Protein AF-A0AAE3XLV9-F1 (afdb_monomer_lite)

Organism: NCBI:txid866807

Radius of gyration: 19.85 Å; chains: 1; bounding box: 40×48×62 Å

Foldseek 3Di:
DDDPDFADDPRHTQPDFWQKFKWWFFPVVVVVVDPDPDGDIDIDIDTHGHHVVLVVLVVVLLVQLVVLQVCCCVPPQPASVVSNVCSNVVSLVVSVVVCVVVVHDDSLNLLPWPLLVQLVCLLVVQQVVQWDDDPRDIDHDPVSNVVSVVRSLVSSLVVSVVCCVVVVTPSAPPPDPDDPVSVVCVVVVIGGDDDVVCCNPPVNVVSSVVSSD

Structure (mmCIF, N/CA/C/O backbone):
data_AF-A0AAE3XLV9-F1
#
_entry.id   AF-A0AAE3XLV9-F1
#
loop_
_atom_site.group_PDB
_atom_site.id
_atom_site.type_symbol
_atom_site.label_atom_id
_atom_site.label_alt_id
_atom_site.label_comp_id
_atom_site.label_asym_id
_atom_site.label_entity_id
_atom_site.label_seq_id
_atom_site.pdbx_PDB_ins_code
_atom_site.Cartn_x
_atom_site.Cartn_y
_atom_site.Cartn_z
_atom_site.occupancy
_atom_site.B_iso_or_equiv
_atom_site.auth_seq_id
_atom_site.auth_comp_id
_atom_site.auth_asym_id
_atom_site.auth_atom_id
_atom_site.pdbx_PDB_model_num
ATOM 1 N N . MET A 1 1 ? 1.981 -3.516 35.914 1.00 33.66 1 MET A N 1
ATOM 2 C CA . MET A 1 1 ? 1.136 -4.399 35.076 1.00 33.66 1 MET A CA 1
ATOM 3 C C . MET A 1 1 ? 0.082 -3.555 34.367 1.00 33.66 1 MET A C 1
ATOM 5 O O . MET A 1 1 ? -0.715 -2.913 35.035 1.00 33.66 1 MET A O 1
ATOM 9 N N . SER A 1 2 ? 0.115 -3.480 33.034 1.00 32.97 2 SER A N 1
ATOM 10 C CA . SER A 1 2 ? -0.891 -2.754 32.243 1.00 32.97 2 SER A CA 1
ATOM 11 C C . SER A 1 2 ? -2.244 -3.475 32.350 1.00 32.97 2 SER A C 1
ATOM 13 O O . SER A 1 2 ? -2.320 -4.668 32.058 1.00 32.97 2 SER A O 1
ATOM 15 N N . LYS A 1 3 ? -3.301 -2.781 32.803 1.00 38.12 3 LYS A N 1
ATOM 16 C CA . LYS A 1 3 ? -4.678 -3.302 32.779 1.00 38.12 3 LYS A CA 1
ATOM 17 C C . LYS A 1 3 ? -5.028 -3.638 31.325 1.00 38.12 3 LYS A C 1
ATOM 19 O O . LYS A 1 3 ? -5.139 -2.727 30.507 1.00 38.12 3 LYS A O 1
ATOM 24 N N . LYS A 1 4 ? -5.193 -4.928 30.999 1.00 48.00 4 LYS A N 1
ATOM 25 C CA . LYS A 1 4 ? -5.698 -5.362 29.687 1.00 48.00 4 LYS A CA 1
ATOM 26 C C . LYS A 1 4 ? -7.073 -4.726 29.481 1.00 48.00 4 LYS A C 1
ATOM 28 O O . LYS A 1 4 ? -8.023 -5.049 30.189 1.00 48.00 4 LYS A O 1
ATOM 33 N N . GLN A 1 5 ? -7.152 -3.776 28.557 1.00 51.81 5 GLN A N 1
ATOM 34 C CA . GLN A 1 5 ? -8.391 -3.104 28.199 1.00 51.81 5 GLN A CA 1
ATOM 35 C C . GLN A 1 5 ? -9.273 -4.113 27.454 1.00 51.81 5 GLN A C 1
ATOM 37 O O . GLN A 1 5 ? -8.971 -4.485 26.322 1.00 51.81 5 GLN A O 1
ATOM 42 N N . LYS A 1 6 ? -10.316 -4.615 28.123 1.00 54.31 6 LYS A N 1
ATOM 43 C CA . LYS A 1 6 ? -11.267 -5.564 27.535 1.00 54.31 6 LYS A CA 1
ATOM 44 C C . LYS A 1 6 ? -12.087 -4.849 26.461 1.00 54.31 6 LYS A C 1
ATOM 46 O O . LYS A 1 6 ? -12.745 -3.853 26.756 1.00 54.31 6 LYS A O 1
ATOM 51 N N . CYS A 1 7 ? -12.004 -5.320 25.221 1.00 60.00 7 CYS A N 1
ATOM 52 C CA . CYS A 1 7 ? -12.782 -4.791 24.103 1.00 60.00 7 CYS A CA 1
ATOM 53 C C . CYS A 1 7 ? -13.991 -5.702 23.877 1.00 60.00 7 CYS A C 1
ATOM 55 O O . CYS A 1 7 ? -13.838 -6.918 23.881 1.00 60.00 7 CYS A O 1
ATOM 57 N N . TYR A 1 8 ? -15.175 -5.129 23.675 1.00 59.41 8 TYR A N 1
ATOM 58 C CA . TYR A 1 8 ? -16.416 -5.885 23.494 1.00 59.41 8 TYR A CA 1
ATOM 59 C C . TYR A 1 8 ? -17.012 -5.598 22.117 1.00 59.41 8 TYR A C 1
ATOM 61 O O . TYR A 1 8 ? -16.935 -4.469 21.631 1.00 59.41 8 TYR A O 1
ATOM 69 N N . PHE A 1 9 ? -17.616 -6.610 21.498 1.00 60.56 9 PHE A N 1
ATOM 70 C CA . PHE A 1 9 ? -18.414 -6.477 20.281 1.00 60.56 9 PHE A CA 1
ATOM 71 C C . PHE A 1 9 ? -19.785 -7.114 20.523 1.00 60.56 9 PHE A C 1
ATOM 73 O O . PHE A 1 9 ? -19.860 -8.291 20.868 1.00 60.56 9 PHE A O 1
ATOM 80 N N . SER A 1 10 ? -20.860 -6.331 20.393 1.00 62.22 10 SER A N 1
ATOM 81 C CA . SER A 1 10 ? -22.248 -6.785 20.605 1.00 62.22 10 SER A CA 1
ATOM 82 C C . SER A 1 10 ? -22.469 -7.566 21.914 1.00 62.22 10 SER A C 1
ATOM 84 O O . SER A 1 10 ? -23.151 -8.583 21.927 1.00 62.22 10 SER A O 1
ATOM 86 N N . GLY A 1 11 ? -21.854 -7.117 23.016 1.00 63.22 11 GLY A N 1
ATOM 87 C CA . GLY A 1 11 ? -21.989 -7.748 24.338 1.00 63.22 11 GLY A CA 1
ATOM 88 C C . GLY A 1 11 ? -21.060 -8.941 24.607 1.00 63.22 11 GLY A C 1
ATOM 89 O O . GLY A 1 11 ? -20.974 -9.379 25.750 1.00 63.22 11 GLY A O 1
ATOM 90 N N . HIS A 1 12 ? -20.307 -9.423 23.613 1.00 63.94 12 HIS A N 1
ATOM 91 C CA . HIS A 1 12 ? -19.303 -10.478 23.794 1.00 63.94 12 HIS A CA 1
ATOM 92 C C . HIS A 1 12 ? -17.888 -9.902 23.933 1.00 63.94 12 HIS A C 1
ATOM 94 O O . HIS A 1 12 ? -17.520 -8.951 23.238 1.00 63.94 12 HIS A O 1
ATOM 100 N N . GLU A 1 13 ? -17.088 -10.474 24.841 1.00 68.75 13 GLU A N 1
ATOM 101 C CA . GLU A 1 13 ? -15.677 -10.106 25.015 1.00 68.75 13 GLU A CA 1
ATOM 102 C C . GLU A 1 13 ? -14.882 -10.562 23.785 1.00 68.75 13 GLU A C 1
ATOM 104 O O . GLU A 1 13 ? -14.917 -11.731 23.400 1.00 68.75 13 GLU A O 1
ATOM 109 N N . ALA A 1 14 ? -14.178 -9.629 23.148 1.00 72.25 14 ALA A N 1
ATOM 110 C CA . ALA A 1 14 ? -13.262 -9.948 22.068 1.00 72.25 14 ALA A CA 1
ATOM 111 C C . ALA A 1 14 ? -12.036 -10.668 22.643 1.00 72.25 14 ALA A C 1
ATOM 113 O O . ALA A 1 14 ? -11.410 -10.193 23.591 1.00 72.25 14 ALA A O 1
ATOM 114 N N . ASP A 1 15 ? -11.687 -11.808 22.056 1.00 78.81 15 ASP A N 1
ATOM 115 C CA . ASP A 1 15 ? -10.651 -12.710 22.559 1.00 78.81 15 ASP A CA 1
ATOM 116 C C . ASP A 1 15 ? -9.280 -12.528 21.879 1.00 78.81 15 ASP A C 1
ATOM 118 O O . ASP A 1 15 ? -8.293 -13.132 22.311 1.00 78.81 15 ASP A O 1
ATOM 122 N N . GLY A 1 16 ? -9.208 -11.711 20.822 1.00 74.19 16 GLY A N 1
ATOM 123 C CA . GLY A 1 16 ? -7.991 -11.390 20.074 1.00 74.19 16 GLY A CA 1
ATOM 124 C C . GLY A 1 16 ? -7.407 -10.011 20.400 1.00 74.19 16 GLY A C 1
ATOM 125 O O . GLY A 1 16 ? -7.977 -9.212 21.148 1.00 74.19 16 GLY A O 1
ATOM 126 N N . HIS A 1 17 ? -6.250 -9.700 19.809 1.00 80.81 17 HIS A N 1
ATOM 127 C CA . HIS A 1 17 ? -5.606 -8.400 19.997 1.00 80.81 17 HIS A CA 1
ATOM 128 C C . HIS A 1 17 ? -6.356 -7.282 19.248 1.00 80.81 17 HIS A C 1
ATOM 130 O O . HIS A 1 17 ? -6.578 -7.396 18.033 1.00 80.81 17 HIS A O 1
ATOM 136 N N . PRO A 1 18 ? -6.702 -6.169 19.927 1.00 74.81 18 PRO A N 1
ATOM 137 C CA . PRO A 1 18 ? -7.471 -5.096 19.316 1.00 74.81 18 PRO A CA 1
ATOM 138 C C . PRO A 1 18 ? -6.669 -4.359 18.240 1.00 74.81 18 PRO A C 1
ATOM 140 O O . PRO A 1 18 ? -5.459 -4.142 18.361 1.00 74.81 18 PRO A O 1
ATOM 143 N N . ILE A 1 19 ? -7.364 -3.913 17.193 1.00 76.81 19 ILE A N 1
ATOM 144 C CA . ILE A 1 19 ? -6.772 -3.087 16.136 1.00 76.81 19 ILE A CA 1
ATOM 145 C C . ILE A 1 19 ? -6.758 -1.639 16.614 1.00 76.81 19 ILE A C 1
ATOM 147 O O . ILE A 1 19 ? -7.798 -1.089 16.965 1.00 76.81 19 ILE A O 1
ATOM 151 N N . LYS A 1 20 ? -5.588 -0.999 16.601 1.00 77.06 20 LYS A N 1
ATOM 152 C CA . LYS A 1 20 ? -5.456 0.429 16.907 1.00 77.06 20 LYS A CA 1
ATOM 153 C C . LYS A 1 20 ? -5.633 1.242 15.628 1.00 77.06 20 LYS A C 1
ATOM 155 O O . LYS A 1 20 ? -4.773 1.196 14.753 1.00 77.06 20 LYS A O 1
ATOM 160 N N . LEU A 1 21 ? -6.715 2.003 15.546 1.00 74.56 21 LEU A N 1
ATOM 161 C CA . LEU A 1 21 ? -6.919 3.018 14.520 1.00 74.56 21 LEU A CA 1
ATOM 162 C C . LEU A 1 21 ? -6.472 4.374 15.056 1.00 74.56 21 LEU A C 1
ATOM 164 O O . LEU A 1 21 ? -6.863 4.767 16.154 1.00 74.56 21 LEU A O 1
ATOM 168 N N . SER A 1 22 ? -5.647 5.077 14.284 1.00 77.00 22 SER A N 1
ATOM 169 C CA . SER A 1 22 ? -5.350 6.487 14.539 1.00 77.00 22 SER A CA 1
ATOM 170 C C . SER A 1 22 ? -6.329 7.335 13.740 1.00 77.00 22 SER A C 1
ATOM 172 O O . SER A 1 22 ? -6.541 7.068 12.559 1.00 77.00 22 SER A O 1
ATOM 174 N N . LEU A 1 23 ? -6.920 8.327 14.392 1.00 76.38 23 LEU A N 1
ATOM 175 C CA . LEU A 1 23 ? -7.729 9.342 13.745 1.00 76.38 23 LEU A CA 1
ATOM 176 C C . LEU A 1 23 ? -7.036 10.688 13.889 1.00 76.38 23 LEU A C 1
ATOM 178 O O . LEU A 1 23 ? -6.440 10.969 14.935 1.00 76.38 23 LEU A O 1
ATOM 182 N N . PHE A 1 24 ? -7.132 11.500 12.849 1.00 75.75 24 PHE A N 1
ATOM 183 C CA . PHE A 1 24 ? -6.489 12.801 12.768 1.00 75.75 24 PHE A CA 1
ATOM 184 C C . PHE A 1 24 ? -7.537 13.870 12.495 1.00 75.75 24 PHE A C 1
ATOM 186 O O . PHE A 1 24 ? -8.475 13.644 11.735 1.00 75.75 24 PHE A O 1
ATOM 193 N N . ARG A 1 25 ? -7.395 15.019 13.146 1.00 74.88 25 ARG A N 1
ATOM 194 C CA . ARG A 1 25 ? -8.202 16.204 12.872 1.00 74.88 25 ARG A CA 1
ATOM 195 C C . ARG A 1 25 ? -7.284 17.368 12.551 1.00 74.88 25 ARG A C 1
ATOM 197 O O . ARG A 1 25 ? -6.375 17.675 13.330 1.00 74.88 25 ARG A O 1
ATOM 204 N N . ASP A 1 26 ? -7.563 18.015 11.428 1.00 66.81 26 ASP A N 1
ATOM 205 C CA . ASP A 1 26 ? -6.890 19.239 11.016 1.00 66.81 26 ASP A CA 1
ATOM 206 C C . ASP A 1 26 ? -7.302 20.382 11.941 1.00 66.81 26 ASP A C 1
ATOM 208 O O . ASP A 1 26 ? -8.476 20.748 12.026 1.00 66.81 26 ASP A O 1
ATOM 212 N N . ASN A 1 27 ? -6.327 20.966 12.640 1.00 63.34 27 ASN A N 1
ATOM 213 C CA . ASN A 1 27 ? -6.537 22.184 13.414 1.00 63.34 27 ASN A CA 1
ATOM 214 C C . ASN A 1 27 ? -6.287 23.396 12.508 1.00 63.34 27 ASN A C 1
ATOM 216 O O . ASN A 1 27 ? -5.226 24.025 12.543 1.00 63.34 27 ASN A O 1
ATOM 220 N N . ALA A 1 28 ? -7.274 23.710 11.664 1.00 51.69 28 ALA A N 1
ATOM 221 C CA . ALA A 1 28 ? -7.199 24.819 10.709 1.00 51.69 28 ALA A CA 1
ATOM 222 C C . ALA A 1 28 ? -6.876 26.170 11.386 1.00 51.69 28 ALA A C 1
ATOM 224 O O . ALA A 1 28 ? -6.155 26.988 10.817 1.00 51.69 28 ALA A O 1
ATOM 225 N N . GLU A 1 29 ? -7.322 26.375 12.632 1.00 48.25 29 GLU A N 1
ATOM 226 C CA . GLU A 1 29 ? -7.044 27.589 13.418 1.00 48.25 29 GLU A CA 1
ATOM 227 C C . GLU A 1 29 ? -5.555 27.778 13.759 1.00 48.25 29 GLU A C 1
ATOM 229 O O . GLU A 1 29 ? -5.084 28.911 13.845 1.00 48.25 29 GLU A O 1
ATOM 234 N N . LYS A 1 30 ? -4.775 26.697 13.902 1.00 47.28 30 LYS A N 1
ATOM 235 C CA . LYS A 1 30 ? -3.326 26.787 14.167 1.00 47.28 30 LYS A CA 1
ATOM 236 C C . LYS A 1 30 ? -2.485 26.864 12.898 1.00 47.28 30 LYS A C 1
ATOM 238 O O . LYS A 1 30 ? -1.397 27.438 12.934 1.00 47.28 30 LYS A O 1
ATOM 243 N N . PHE A 1 31 ? -2.987 26.324 11.788 1.00 43.16 31 PHE A N 1
ATOM 244 C CA . PHE A 1 31 ? -2.303 26.336 10.494 1.00 43.16 31 PHE A CA 1
ATOM 245 C C . PHE A 1 31 ? -2.057 27.765 9.986 1.00 43.16 31 PHE A C 1
ATOM 247 O O . PHE A 1 31 ? -0.977 28.068 9.492 1.00 43.16 31 PHE A O 1
ATOM 254 N N . MET A 1 32 ? -3.016 28.674 10.191 1.00 43.59 32 MET A N 1
ATOM 255 C CA . MET A 1 32 ? -2.879 30.074 9.762 1.00 43.59 32 MET A CA 1
ATOM 256 C C . MET A 1 32 ? -1.912 30.897 10.630 1.00 43.59 32 MET A C 1
ATOM 258 O O . MET A 1 32 ? -1.449 31.950 10.200 1.00 43.59 32 MET A O 1
ATOM 262 N N . HIS A 1 33 ? -1.569 30.423 11.833 1.00 44.69 33 HIS A N 1
ATOM 263 C CA . HIS A 1 33 ? -0.759 31.180 12.794 1.00 44.69 33 HIS A CA 1
ATOM 264 C C . HIS A 1 33 ? 0.747 30.886 12.737 1.00 44.69 33 HIS A C 1
ATOM 266 O O . HIS A 1 33 ? 1.535 31.629 13.325 1.00 44.69 33 HIS A O 1
ATOM 272 N N . LYS A 1 34 ? 1.176 29.833 12.033 1.00 42.72 34 LYS A N 1
ATOM 273 C CA . LYS A 1 34 ? 2.594 29.500 11.852 1.00 42.72 34 LYS A CA 1
ATOM 274 C C . LYS A 1 34 ? 2.882 29.260 10.378 1.00 42.72 34 LYS A C 1
ATOM 276 O O . LYS A 1 34 ? 2.469 28.255 9.817 1.00 42.72 34 LYS A O 1
ATOM 281 N N . TRP A 1 35 ? 3.685 30.145 9.792 1.00 40.00 35 TRP A N 1
ATOM 282 C CA . TRP A 1 35 ? 4.339 30.000 8.484 1.00 40.00 35 TRP A CA 1
ATOM 283 C C . TRP A 1 35 ? 5.400 28.881 8.481 1.00 40.00 35 TRP A C 1
ATOM 285 O O . TRP A 1 35 ? 6.532 29.063 8.043 1.00 40.00 35 TRP A O 1
ATOM 295 N N . GLY A 1 36 ? 5.073 27.724 9.046 1.00 40.22 36 GLY A N 1
ATOM 296 C CA . GLY A 1 36 ? 5.965 26.588 9.182 1.00 40.22 36 GLY A CA 1
ATOM 297 C C . GLY A 1 36 ? 5.247 25.326 8.747 1.00 40.22 36 GLY A C 1
ATOM 298 O O . GLY A 1 36 ? 4.111 25.089 9.140 1.00 40.22 36 GLY A O 1
ATOM 299 N N . PHE A 1 37 ? 5.949 24.495 7.983 1.00 46.09 37 PHE A N 1
ATOM 300 C CA . PHE A 1 37 ? 5.563 23.176 7.466 1.00 46.09 37 PHE A CA 1
ATOM 301 C C . PHE A 1 37 ? 5.204 22.122 8.550 1.00 46.09 37 PHE A C 1
ATOM 303 O O . PHE A 1 37 ? 5.318 20.921 8.321 1.00 46.09 37 PHE A O 1
ATOM 310 N N . HIS A 1 38 ? 4.826 22.550 9.757 1.00 45.66 38 HIS A N 1
ATOM 311 C CA . HIS A 1 38 ? 4.349 21.736 10.870 1.00 45.66 38 HIS A CA 1
ATOM 312 C C . HIS A 1 38 ? 2.897 22.097 11.161 1.00 45.66 38 HIS A C 1
ATOM 314 O O . HIS A 1 38 ? 2.565 22.890 12.037 1.00 45.66 38 HIS A O 1
ATOM 320 N N . SER A 1 39 ? 2.021 21.491 10.386 1.00 53.62 39 SER A N 1
ATOM 321 C CA . SER A 1 39 ? 0.608 21.362 10.698 1.00 53.62 39 SER A CA 1
ATOM 322 C C . SER A 1 39 ? 0.438 20.570 12.006 1.00 53.62 39 SER A C 1
ATOM 324 O O . SER A 1 39 ? 0.743 19.375 12.056 1.00 53.62 39 SER A O 1
ATOM 326 N N . ASP A 1 40 ? -0.014 21.247 13.064 1.00 61.19 40 ASP A N 1
ATOM 327 C CA . ASP A 1 40 ? -0.398 20.630 14.337 1.00 61.19 40 ASP A CA 1
ATOM 328 C C . ASP A 1 40 ? -1.708 19.851 14.138 1.00 61.19 40 ASP A C 1
ATOM 330 O O . ASP A 1 40 ? -2.783 20.443 14.042 1.00 61.19 40 ASP A O 1
ATOM 334 N N . TYR A 1 41 ? -1.627 18.521 14.085 1.00 66.31 41 TYR A N 1
ATOM 335 C CA . TYR A 1 41 ? -2.802 17.650 14.008 1.00 66.31 41 TYR A CA 1
ATOM 336 C C . TYR A 1 41 ? -3.175 17.118 15.382 1.00 66.31 41 TYR A C 1
ATOM 338 O O . TYR A 1 41 ? -2.322 16.652 16.144 1.00 66.31 41 TYR A O 1
ATOM 346 N N . GLU A 1 42 ? -4.469 17.101 15.683 1.00 72.25 42 GLU A N 1
ATOM 347 C CA . GLU A 1 42 ? -4.949 16.353 16.835 1.00 72.25 42 GLU A CA 1
ATOM 348 C C . GLU A 1 42 ? -5.032 14.873 16.489 1.00 72.25 42 GLU A C 1
ATOM 350 O O . GLU A 1 42 ? -5.670 14.484 15.511 1.00 72.25 42 GLU A O 1
ATOM 355 N N . LYS A 1 43 ? -4.401 14.041 17.316 1.00 75.62 43 LYS A N 1
ATOM 356 C CA . LYS A 1 43 ? -4.390 12.591 17.151 1.00 75.62 43 LYS A CA 1
ATOM 357 C C . LYS A 1 43 ? -5.254 11.932 18.216 1.00 75.62 43 LYS A C 1
ATOM 359 O O . LYS A 1 43 ? -4.962 12.022 19.406 1.00 75.62 43 LYS A O 1
ATOM 364 N N . ALA A 1 44 ? -6.251 11.176 17.780 1.00 75.62 44 ALA A N 1
ATOM 365 C CA . ALA A 1 44 ? -7.004 10.258 18.622 1.00 75.62 44 ALA A CA 1
ATOM 366 C C . ALA A 1 44 ? -6.657 8.807 18.266 1.00 75.62 44 ALA A C 1
ATOM 368 O O . ALA A 1 44 ? -6.299 8.495 17.132 1.00 75.62 44 ALA A O 1
ATOM 369 N N . ILE A 1 45 ? -6.754 7.898 19.238 1.00 73.31 45 ILE A N 1
ATOM 370 C CA . ILE A 1 45 ? -6.595 6.458 19.000 1.00 73.31 45 ILE A CA 1
ATOM 371 C C . ILE A 1 45 ? -7.858 5.745 19.469 1.00 73.31 45 ILE A C 1
ATOM 373 O O . ILE A 1 45 ? -8.279 5.887 20.622 1.00 73.31 45 ILE A O 1
ATOM 377 N N . VAL A 1 46 ? -8.435 4.949 18.576 1.00 73.31 46 VAL A N 1
ATOM 378 C CA . VAL A 1 46 ? -9.549 4.045 18.862 1.00 73.31 46 VAL A CA 1
ATOM 379 C C . VAL A 1 46 ? -9.049 2.612 18.756 1.00 73.31 46 VAL A C 1
ATOM 381 O O . VAL A 1 46 ? -8.278 2.270 17.863 1.00 73.31 46 VAL A O 1
ATOM 384 N N . GLN A 1 47 ? -9.479 1.770 19.689 1.00 74.62 47 GLN A N 1
ATOM 385 C CA . GLN A 1 47 ? -9.241 0.334 19.641 1.00 74.62 47 GLN A CA 1
ATOM 386 C C . GLN A 1 47 ? -10.509 -0.351 19.145 1.00 74.62 47 GLN A C 1
ATOM 388 O O . GLN A 1 47 ? -11.573 -0.178 19.737 1.00 74.62 47 GLN A O 1
ATOM 393 N N . LEU A 1 48 ? -10.395 -1.104 18.057 1.00 74.94 48 LEU A N 1
ATOM 394 C CA . LEU A 1 48 ? -11.474 -1.939 17.553 1.00 74.94 48 LEU A CA 1
ATOM 395 C C . LEU A 1 48 ? -11.323 -3.368 18.087 1.00 74.94 48 LEU A C 1
ATOM 397 O O . LEU A 1 48 ? -10.217 -3.921 18.013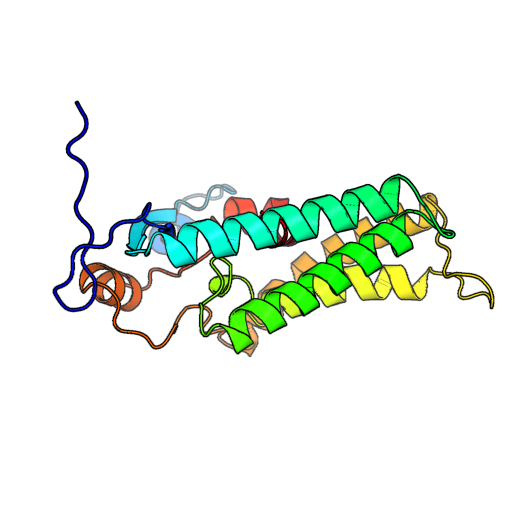 1.00 74.94 48 LEU A O 1
ATOM 401 N N . PRO A 1 49 ? -12.411 -3.975 18.599 1.00 75.31 49 PRO A N 1
ATOM 402 C CA . PRO A 1 49 ? -12.409 -5.375 19.008 1.00 75.31 49 PRO A CA 1
ATOM 403 C C . PRO A 1 49 ? -12.105 -6.283 17.811 1.00 75.31 49 PRO A C 1
ATOM 405 O O . PRO A 1 49 ? -12.502 -5.997 16.680 1.00 75.31 49 PRO A O 1
ATOM 408 N N . ARG A 1 50 ? -11.409 -7.393 18.061 1.00 77.12 50 ARG A N 1
ATOM 409 C CA . ARG A 1 50 ? -11.062 -8.387 17.041 1.00 77.12 50 ARG A CA 1
ATOM 410 C C . ARG A 1 50 ? -11.062 -9.785 17.646 1.00 77.12 50 ARG A C 1
ATOM 412 O O . ARG A 1 50 ? -10.609 -9.958 18.772 1.00 77.12 50 ARG A O 1
ATOM 419 N N . SER A 1 51 ? -11.538 -10.767 16.886 1.00 82.25 51 SER A N 1
ATOM 420 C CA . SER A 1 51 ? -11.484 -12.175 17.286 1.00 82.25 51 SER A CA 1
ATOM 421 C C . SER A 1 51 ? -10.118 -12.803 16.995 1.00 82.25 51 SER A C 1
ATOM 423 O O . SER A 1 51 ? -9.411 -12.366 16.080 1.00 82.25 51 SER A O 1
ATOM 425 N N . LYS A 1 52 ? -9.758 -13.878 17.705 1.00 84.75 52 LYS A N 1
ATOM 426 C CA . LYS A 1 52 ? -8.551 -14.673 17.397 1.00 84.75 52 LYS A CA 1
ATOM 427 C C . LYS A 1 52 ? -8.554 -15.248 15.982 1.00 84.75 52 LYS A C 1
ATOM 429 O O . LYS A 1 52 ? -7.521 -15.250 15.325 1.00 84.75 52 LYS A O 1
ATOM 434 N N . ASN A 1 53 ? -9.706 -15.674 15.467 1.00 84.69 53 ASN A N 1
ATOM 435 C CA . ASN A 1 53 ? -9.800 -16.205 14.100 1.00 84.69 53 ASN A CA 1
ATOM 436 C C . ASN A 1 53 ? -9.454 -15.138 13.058 1.00 84.69 53 ASN A C 1
ATOM 438 O O . ASN A 1 53 ? -8.653 -15.382 12.156 1.00 84.69 53 ASN A O 1
ATOM 442 N N . ALA A 1 54 ? -9.982 -13.921 13.229 1.00 83.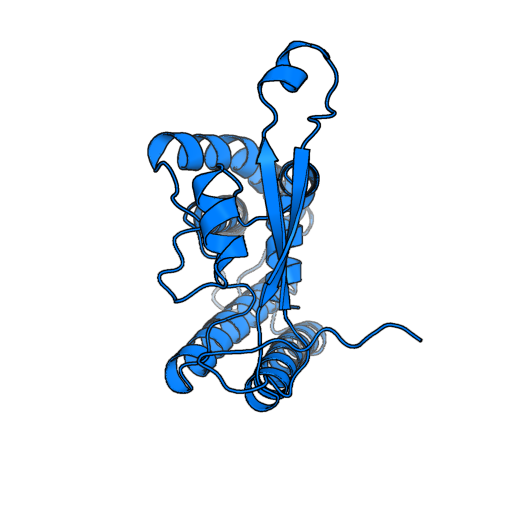88 54 ALA A N 1
ATOM 443 C CA . ALA A 1 54 ? -9.549 -12.793 12.418 1.00 83.88 54 ALA A CA 1
ATOM 444 C C . ALA A 1 54 ? -8.058 -12.513 12.659 1.00 83.88 54 ALA A C 1
ATOM 446 O O . ALA A 1 54 ? -7.345 -12.139 11.728 1.00 83.88 54 ALA A O 1
ATOM 447 N N . GLU A 1 55 ? -7.557 -12.691 13.889 1.00 86.81 55 GLU A N 1
ATOM 448 C CA . GLU A 1 55 ? -6.132 -12.589 14.211 1.00 86.81 55 GLU A CA 1
ATOM 449 C C . GLU A 1 55 ? -5.238 -13.397 13.280 1.00 86.81 55 GLU A C 1
ATOM 451 O O . GLU A 1 55 ? -4.442 -12.804 12.538 1.00 86.81 55 GLU A O 1
ATOM 456 N N . TYR A 1 56 ? -5.458 -14.706 13.284 1.00 89.44 56 TYR A N 1
ATOM 457 C CA . TYR A 1 56 ? -4.746 -15.671 12.463 1.00 89.44 56 TYR A CA 1
ATOM 458 C C . TYR A 1 56 ? -4.941 -15.414 10.974 1.00 89.44 56 TYR A C 1
ATOM 460 O O . TYR A 1 56 ? -3.950 -15.368 10.252 1.00 89.44 56 TYR A O 1
ATOM 468 N N . LEU A 1 57 ? -6.170 -15.140 10.522 1.00 90.12 57 LEU A N 1
ATOM 469 C CA . LEU A 1 57 ? -6.446 -14.914 9.103 1.00 90.12 57 LEU A CA 1
ATOM 470 C C . LEU A 1 57 ? -5.600 -13.779 8.516 1.00 90.12 57 LEU A C 1
ATOM 472 O O . LEU A 1 57 ? -4.961 -13.955 7.479 1.0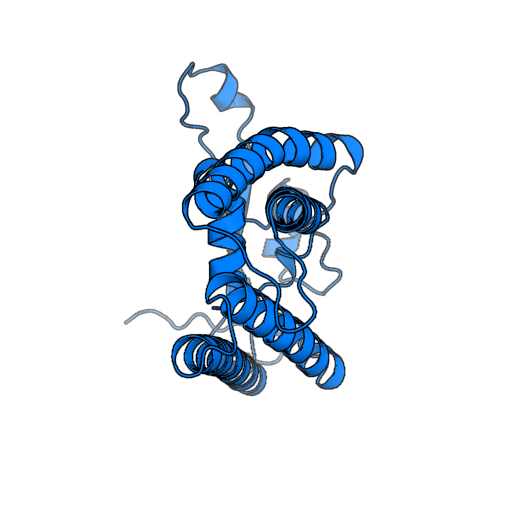0 90.12 57 LEU A O 1
ATOM 476 N N . HIS A 1 58 ? -5.558 -12.616 9.176 1.00 89.38 58 HIS A N 1
ATOM 477 C CA . HIS A 1 58 ? -4.724 -11.529 8.658 1.00 89.38 58 HIS A CA 1
ATOM 478 C C . HIS A 1 58 ? -3.233 -11.889 8.715 1.00 89.38 58 HIS A C 1
ATOM 480 O O . HIS A 1 58 ? -2.501 -11.489 7.821 1.00 89.38 58 HIS A O 1
ATOM 486 N N . GLY A 1 59 ? -2.783 -12.634 9.734 1.00 90.50 59 GLY A N 1
ATOM 487 C CA . GLY A 1 59 ? -1.395 -13.099 9.823 1.00 90.50 59 GLY A CA 1
ATOM 488 C C . GLY A 1 59 ? -1.014 -14.016 8.658 1.00 90.50 59 GLY A C 1
ATOM 489 O O . GLY A 1 59 ? 0.007 -13.793 8.010 1.00 90.50 59 GLY A O 1
ATOM 490 N N . SER A 1 60 ? -1.871 -14.985 8.328 1.00 91.94 60 SER A N 1
ATOM 491 C CA . SER A 1 60 ? -1.701 -15.876 7.175 1.00 91.94 60 SER A CA 1
ATOM 492 C C . SER A 1 60 ? -1.678 -15.108 5.855 1.00 91.94 60 SER A C 1
ATOM 494 O O . SER A 1 60 ? -0.876 -15.416 4.979 1.00 91.94 60 SER A O 1
ATOM 496 N N . ILE A 1 61 ? -2.511 -14.076 5.716 1.00 92.31 61 ILE A N 1
ATOM 497 C CA . ILE A 1 61 ? -2.539 -13.231 4.518 1.00 92.31 61 ILE A CA 1
ATOM 498 C C . ILE A 1 61 ? -1.276 -12.373 4.394 1.00 92.31 61 ILE A C 1
ATOM 500 O O . ILE A 1 61 ? -0.731 -12.257 3.299 1.00 92.31 61 ILE A O 1
ATOM 504 N N . THR A 1 62 ? -0.787 -11.788 5.488 1.00 91.06 62 THR A N 1
ATOM 505 C CA . THR A 1 62 ? 0.496 -11.070 5.487 1.00 91.06 62 THR A CA 1
ATOM 506 C C . THR A 1 62 ? 1.633 -12.016 5.093 1.00 91.06 62 THR A C 1
ATOM 508 O O . THR A 1 62 ? 2.443 -11.674 4.234 1.00 91.06 62 THR A O 1
ATOM 511 N N . LEU A 1 63 ? 1.655 -13.238 5.638 1.00 92.81 63 LEU A N 1
ATOM 512 C CA . LEU A 1 63 ? 2.646 -14.251 5.275 1.00 92.81 63 LEU A CA 1
ATOM 513 C C . LEU A 1 63 ? 2.564 -14.625 3.788 1.00 92.81 63 LEU A C 1
ATOM 515 O O . LEU A 1 63 ? 3.593 -14.656 3.121 1.00 92.81 63 LEU A O 1
ATOM 519 N N . LEU A 1 64 ? 1.359 -14.838 3.252 1.00 92.94 64 LEU A N 1
ATOM 520 C CA . LEU A 1 64 ? 1.131 -15.121 1.831 1.00 92.94 64 LEU A CA 1
ATOM 521 C C . LEU A 1 64 ? 1.730 -14.029 0.933 1.00 92.94 64 LEU A C 1
ATOM 523 O O . LEU A 1 64 ? 2.423 -14.340 -0.033 1.00 92.94 64 LEU A O 1
ATOM 527 N N . LYS A 1 65 ? 1.498 -12.752 1.264 1.00 91.88 65 LYS A N 1
ATOM 528 C CA . LYS A 1 65 ? 2.050 -11.616 0.508 1.00 91.88 65 LYS A CA 1
ATOM 529 C C . LYS A 1 65 ? 3.573 -11.578 0.569 1.00 91.88 65 LYS A C 1
ATOM 531 O O . LYS A 1 65 ? 4.212 -11.403 -0.463 1.00 91.88 65 LYS A O 1
ATOM 536 N N . ILE A 1 66 ? 4.151 -11.775 1.754 1.00 92.12 66 ILE A N 1
ATOM 537 C CA . ILE A 1 66 ? 5.608 -11.812 1.935 1.00 92.12 66 ILE A CA 1
ATOM 538 C C . ILE A 1 66 ? 6.217 -12.956 1.120 1.00 92.12 66 ILE A C 1
ATOM 540 O O . ILE A 1 66 ? 7.173 -12.730 0.385 1.00 92.12 66 ILE A O 1
ATOM 544 N N . VAL A 1 67 ? 5.647 -14.161 1.198 1.00 93.88 67 VAL A N 1
ATOM 545 C CA . VAL A 1 67 ? 6.119 -15.326 0.437 1.00 93.88 67 VAL A CA 1
ATOM 546 C C . VAL A 1 67 ? 6.018 -15.078 -1.066 1.00 93.88 67 VAL A C 1
ATOM 548 O O . VAL A 1 67 ? 6.966 -15.381 -1.781 1.00 93.88 67 VAL A O 1
ATOM 551 N N . ALA A 1 68 ? 4.931 -14.473 -1.552 1.00 93.06 68 ALA A N 1
ATOM 552 C CA . ALA A 1 68 ? 4.786 -14.130 -2.966 1.00 93.06 68 ALA A CA 1
ATOM 553 C C . ALA A 1 68 ? 5.861 -13.136 -3.443 1.00 93.06 68 ALA A C 1
ATOM 555 O O . ALA A 1 68 ? 6.451 -13.327 -4.505 1.00 93.06 68 ALA A O 1
ATOM 556 N N . ILE A 1 69 ? 6.158 -12.104 -2.646 1.00 90.94 69 ILE A N 1
ATOM 557 C CA . ILE A 1 69 ? 7.206 -11.124 -2.966 1.00 90.94 69 ILE A CA 1
ATOM 558 C C . ILE A 1 69 ? 8.592 -11.779 -2.932 1.00 90.94 69 ILE A C 1
ATOM 560 O O . ILE A 1 69 ? 9.383 -11.581 -3.851 1.00 90.94 69 ILE A O 1
ATOM 564 N N . LEU A 1 70 ? 8.887 -12.589 -1.911 1.00 92.50 70 LEU A N 1
ATOM 565 C CA . LEU A 1 70 ? 10.153 -13.320 -1.822 1.00 92.50 70 LEU A CA 1
ATOM 566 C C . LEU A 1 70 ? 10.323 -14.282 -2.998 1.00 92.50 70 LEU A C 1
ATOM 568 O O . LEU A 1 70 ? 11.401 -14.340 -3.581 1.00 92.50 70 LEU A O 1
ATOM 572 N N . TRP A 1 71 ? 9.261 -14.984 -3.392 1.00 92.50 71 TRP A N 1
ATOM 573 C CA . TRP A 1 71 ? 9.274 -15.852 -4.565 1.00 92.50 71 TRP A CA 1
ATOM 574 C C . TRP A 1 71 ? 9.616 -15.075 -5.841 1.00 92.50 71 TRP A C 1
ATOM 576 O O . TRP A 1 71 ? 10.463 -15.514 -6.613 1.00 92.50 71 TRP A O 1
ATOM 586 N N . ALA A 1 72 ? 9.030 -13.889 -6.029 1.00 91.69 72 ALA A N 1
ATOM 587 C CA . ALA A 1 72 ? 9.313 -13.028 -7.177 1.00 91.69 72 ALA A CA 1
ATOM 588 C C . ALA A 1 72 ? 10.757 -12.499 -7.216 1.00 91.69 72 ALA A C 1
ATOM 590 O O . ALA A 1 72 ? 11.292 -12.263 -8.300 1.00 91.69 72 ALA A O 1
ATOM 591 N N . ILE A 1 73 ? 11.381 -12.314 -6.048 1.00 91.06 73 ILE A N 1
ATOM 592 C CA . ILE A 1 73 ? 12.786 -11.901 -5.925 1.00 91.06 73 ILE A CA 1
ATOM 593 C C . ILE A 1 73 ? 13.730 -13.081 -6.189 1.00 91.06 73 ILE A C 1
ATOM 595 O O . ILE A 1 73 ? 14.727 -12.915 -6.886 1.00 91.06 73 ILE A O 1
ATOM 599 N N . LEU A 1 74 ? 13.432 -14.260 -5.634 1.00 91.69 74 LEU A N 1
ATOM 600 C CA . LEU A 1 74 ? 14.292 -15.445 -5.728 1.00 91.69 74 LEU A CA 1
ATOM 601 C C . LEU A 1 74 ? 14.218 -16.133 -7.097 1.00 91.69 74 LEU A C 1
ATOM 603 O O . LEU A 1 74 ? 15.211 -16.702 -7.543 1.00 91.69 74 LEU A O 1
ATOM 607 N N . TYR A 1 75 ? 13.069 -16.059 -7.772 1.00 89.19 75 TYR A N 1
ATOM 608 C CA . TYR A 1 75 ? 12.834 -16.684 -9.075 1.00 89.19 75 TYR A CA 1
ATOM 609 C C . TYR A 1 75 ? 12.357 -15.655 -10.111 1.00 89.19 75 TYR A C 1
ATOM 611 O O . TYR A 1 75 ? 11.211 -15.714 -10.569 1.00 89.19 75 TYR A O 1
ATOM 619 N N . PRO A 1 76 ? 13.210 -14.688 -10.495 1.00 84.75 76 PRO A N 1
ATOM 620 C CA . PRO A 1 76 ? 12.809 -13.634 -11.408 1.00 84.75 76 PRO A CA 1
ATOM 621 C C . PRO A 1 76 ? 12.624 -14.182 -12.830 1.00 84.75 76 PRO A C 1
ATOM 623 O O . PRO A 1 76 ? 13.579 -14.555 -13.507 1.00 84.75 76 PRO A O 1
ATOM 626 N N . GLN A 1 77 ? 11.387 -14.175 -13.323 1.00 80.75 77 GLN A N 1
ATOM 627 C CA . GLN A 1 77 ? 11.072 -14.431 -14.729 1.00 80.75 77 GLN A CA 1
ATOM 628 C C . GLN A 1 77 ? 11.114 -13.109 -15.505 1.00 80.75 77 GLN A C 1
ATOM 630 O O . GLN A 1 77 ? 10.082 -12.522 -15.797 1.00 80.75 77 GLN A O 1
ATOM 635 N N . GLY A 1 78 ? 12.315 -12.585 -15.771 1.00 82.81 78 GLY A N 1
ATOM 636 C CA . GLY A 1 78 ? 12.515 -11.322 -16.498 1.00 82.81 78 GLY A CA 1
ATOM 637 C C . GLY A 1 78 ? 12.866 -10.138 -15.597 1.00 82.81 78 GLY A C 1
ATOM 638 O O . GLY A 1 78 ? 13.721 -10.249 -14.719 1.00 82.81 78 GLY A O 1
ATOM 639 N N . ASN A 1 79 ? 12.251 -8.976 -15.832 1.00 86.81 79 ASN A N 1
ATOM 640 C CA . ASN A 1 79 ? 12.580 -7.752 -15.102 1.00 86.81 79 ASN A CA 1
ATOM 641 C C . ASN A 1 79 ? 12.093 -7.817 -13.641 1.00 86.81 79 ASN A C 1
ATOM 643 O O . ASN A 1 79 ? 10.901 -7.981 -13.376 1.00 86.81 79 ASN A O 1
ATOM 647 N N . MET A 1 80 ? 13.018 -7.637 -12.691 1.00 86.56 80 MET A N 1
ATOM 648 C CA . MET A 1 80 ? 12.739 -7.744 -11.252 1.00 86.56 80 MET A CA 1
ATOM 649 C C . MET A 1 80 ? 11.594 -6.830 -10.793 1.00 86.56 80 MET A C 1
ATOM 651 O O . MET A 1 80 ? 10.787 -7.237 -9.960 1.00 86.56 80 MET A O 1
ATOM 655 N N . TYR A 1 81 ? 11.478 -5.621 -11.352 1.00 85.38 81 TYR A N 1
ATOM 656 C CA . TYR A 1 81 ? 10.420 -4.682 -10.978 1.00 85.38 81 TYR A CA 1
ATOM 657 C C . TYR A 1 81 ? 9.043 -5.207 -11.366 1.00 85.38 81 TYR A C 1
ATOM 659 O O . TYR A 1 81 ? 8.140 -5.225 -10.534 1.00 85.38 81 TYR A O 1
ATOM 667 N N . TRP A 1 82 ? 8.895 -5.690 -12.599 1.00 88.00 82 TRP A N 1
ATOM 668 C CA . TRP A 1 82 ? 7.641 -6.269 -13.076 1.00 88.00 82 TRP A CA 1
ATOM 669 C C . TRP A 1 82 ? 7.269 -7.547 -12.319 1.00 88.00 82 TRP A C 1
ATOM 671 O O . TRP A 1 82 ? 6.092 -7.751 -12.023 1.00 88.00 82 TRP A O 1
ATOM 681 N N . ASN A 1 83 ? 8.250 -8.350 -11.908 1.00 88.75 83 ASN A N 1
ATOM 682 C CA . ASN A 1 83 ? 8.013 -9.532 -11.075 1.00 88.75 83 ASN A CA 1
ATOM 683 C C . ASN A 1 83 ? 7.498 -9.154 -9.682 1.00 88.75 83 ASN A C 1
ATOM 685 O O . ASN A 1 83 ? 6.488 -9.687 -9.228 1.00 88.75 83 ASN A O 1
ATOM 689 N N . ILE A 1 84 ? 8.143 -8.192 -9.014 1.00 88.69 84 ILE A N 1
ATOM 690 C CA . ILE A 1 84 ? 7.700 -7.711 -7.698 1.00 88.69 84 ILE A CA 1
ATOM 691 C C . ILE A 1 84 ? 6.313 -7.074 -7.802 1.00 88.69 84 ILE A C 1
ATOM 693 O O . ILE A 1 84 ? 5.460 -7.312 -6.946 1.00 88.69 84 ILE A O 1
ATOM 697 N N . LEU A 1 85 ? 6.075 -6.283 -8.848 1.00 87.94 85 LEU A N 1
ATOM 698 C CA . LEU A 1 85 ? 4.807 -5.608 -9.083 1.00 87.94 85 LEU A CA 1
ATOM 699 C C . LEU A 1 85 ? 3.679 -6.625 -9.277 1.00 87.94 85 LEU A C 1
ATOM 701 O O . LEU A 1 85 ? 2.703 -6.606 -8.532 1.00 87.94 85 LEU A O 1
ATOM 705 N N . THR A 1 86 ? 3.831 -7.553 -10.220 1.00 88.50 86 THR A N 1
ATOM 706 C CA . THR A 1 86 ? 2.822 -8.583 -10.507 1.00 88.50 86 THR A CA 1
ATOM 707 C C . THR A 1 86 ? 2.576 -9.499 -9.312 1.00 88.50 86 THR A C 1
ATOM 709 O O . THR A 1 86 ? 1.419 -9.776 -9.003 1.00 88.50 86 THR A O 1
ATOM 712 N N . ALA A 1 87 ? 3.616 -9.896 -8.575 1.00 91.06 87 ALA A N 1
ATOM 713 C CA . ALA A 1 87 ? 3.460 -10.694 -7.362 1.00 91.06 87 ALA A CA 1
ATOM 714 C C . ALA A 1 87 ? 2.739 -9.928 -6.244 1.00 91.06 87 ALA A C 1
ATOM 716 O O . ALA A 1 87 ? 1.836 -10.475 -5.610 1.00 91.06 87 ALA A O 1
ATOM 717 N N . SER A 1 88 ? 3.078 -8.653 -6.032 1.00 88.69 88 SER A N 1
ATOM 718 C CA . SER A 1 88 ? 2.423 -7.803 -5.029 1.00 88.69 88 SER A CA 1
ATOM 719 C C . SER A 1 88 ? 0.950 -7.577 -5.371 1.00 88.69 88 SER A C 1
ATOM 721 O O . SER A 1 88 ? 0.082 -7.777 -4.521 1.00 88.69 88 SER A O 1
ATOM 723 N N . PHE A 1 89 ? 0.650 -7.216 -6.624 1.00 87.00 89 PHE A N 1
ATOM 724 C CA . PHE A 1 89 ? -0.718 -7.029 -7.110 1.00 87.00 89 PHE A CA 1
ATOM 725 C C . PHE A 1 89 ? -1.521 -8.331 -7.075 1.00 87.00 89 PHE A C 1
ATOM 727 O O . PHE A 1 89 ? -2.633 -8.339 -6.549 1.00 87.00 89 PHE A O 1
ATOM 734 N N . GLY A 1 90 ? -0.948 -9.442 -7.540 1.00 89.62 90 GLY A N 1
ATOM 735 C CA . GLY A 1 90 ? -1.582 -10.759 -7.528 1.00 89.62 90 GLY A CA 1
ATOM 736 C C . GLY A 1 90 ? -1.902 -11.249 -6.115 1.00 89.62 90 GLY A C 1
ATOM 737 O O . GLY A 1 90 ? -3.050 -11.588 -5.825 1.00 89.62 90 GLY A O 1
ATOM 738 N N . ALA A 1 91 ? -0.930 -11.210 -5.198 1.00 91.12 91 ALA A N 1
ATOM 739 C CA . ALA A 1 91 ? -1.145 -11.573 -3.795 1.00 91.12 91 ALA A CA 1
ATOM 740 C C . ALA A 1 91 ? -2.132 -10.622 -3.099 1.00 91.12 91 ALA A C 1
ATOM 742 O O . ALA A 1 91 ? -2.924 -11.032 -2.249 1.00 91.12 91 ALA A O 1
ATOM 743 N N . GLY A 1 92 ? -2.117 -9.349 -3.485 1.00 86.19 92 GLY A N 1
ATOM 744 C CA . GLY A 1 92 ? -3.086 -8.342 -3.086 1.00 86.19 92 GLY A CA 1
ATOM 745 C C . GLY A 1 92 ? -4.521 -8.696 -3.457 1.00 86.19 92 GLY A C 1
ATOM 746 O O . GLY A 1 92 ? -5.381 -8.775 -2.579 1.00 86.19 92 GLY A O 1
ATOM 747 N N . ILE A 1 93 ? -4.773 -8.955 -4.738 1.00 87.00 93 ILE A N 1
ATOM 748 C CA . ILE A 1 93 ? -6.089 -9.352 -5.257 1.00 87.00 93 ILE A CA 1
ATOM 749 C C . ILE A 1 93 ? -6.553 -10.648 -4.591 1.00 87.00 93 ILE A C 1
ATOM 751 O O . ILE A 1 93 ? -7.666 -10.702 -4.067 1.00 87.00 93 ILE A O 1
ATOM 755 N N . LEU A 1 94 ? -5.679 -11.655 -4.519 1.00 90.44 94 LEU A N 1
ATOM 756 C CA . LEU A 1 94 ? -5.978 -12.923 -3.859 1.00 90.44 94 LEU A CA 1
ATOM 757 C C . LEU A 1 94 ? -6.346 -12.718 -2.385 1.00 90.44 94 LEU A C 1
ATOM 759 O O . LEU A 1 94 ? -7.327 -13.283 -1.909 1.00 90.44 94 LEU A O 1
ATOM 763 N N . SER A 1 95 ? -5.622 -11.855 -1.667 1.00 89.62 95 SER A N 1
ATOM 764 C CA . SER A 1 95 ? -5.953 -11.538 -0.277 1.00 89.62 95 SER A CA 1
ATOM 765 C C . SER A 1 95 ? -7.332 -10.901 -0.125 1.00 89.62 95 SER A C 1
ATOM 767 O O . SER A 1 95 ? -8.068 -11.246 0.796 1.00 89.62 95 SER A O 1
ATOM 769 N N . THR A 1 96 ? -7.705 -10.004 -1.040 1.00 85.00 96 THR A N 1
ATOM 770 C CA . THR A 1 96 ? -9.023 -9.361 -1.053 1.00 85.00 96 THR A CA 1
ATOM 771 C C . THR A 1 96 ? -10.130 -10.382 -1.298 1.00 85.00 96 THR A C 1
ATOM 773 O O . THR A 1 96 ? -11.142 -10.345 -0.602 1.00 85.00 96 THR A O 1
ATOM 776 N N . LEU A 1 97 ? -9.919 -11.334 -2.213 1.00 88.19 97 LEU A N 1
ATOM 777 C CA . LEU A 1 97 ? -10.856 -12.435 -2.456 1.00 88.19 97 LEU A CA 1
ATOM 778 C C . LEU A 1 97 ? -11.022 -13.323 -1.218 1.00 88.19 97 LEU A C 1
ATOM 780 O O . LEU A 1 97 ? -12.150 -13.627 -0.841 1.00 88.19 97 LEU A O 1
ATOM 784 N N . ILE A 1 98 ? -9.928 -13.678 -0.538 1.00 90.06 98 ILE A N 1
ATOM 785 C CA . ILE A 1 98 ? -9.976 -14.468 0.703 1.00 90.06 98 ILE A CA 1
ATOM 786 C C . ILE A 1 98 ? -10.781 -13.731 1.783 1.00 90.06 98 ILE A C 1
ATOM 788 O O . ILE A 1 98 ? -11.664 -14.319 2.406 1.00 90.06 98 ILE A O 1
ATOM 792 N N . TYR A 1 99 ? -10.517 -12.436 1.992 1.00 87.62 99 TYR A N 1
ATOM 793 C CA . TYR A 1 99 ? -11.280 -11.620 2.941 1.00 87.62 99 TYR A CA 1
ATOM 794 C C . TYR A 1 99 ? -12.769 -11.566 2.595 1.00 87.62 99 TYR A C 1
ATOM 796 O O . TYR A 1 99 ? -13.604 -11.662 3.495 1.00 87.62 99 TYR A O 1
ATOM 804 N N . TRP A 1 100 ? -13.096 -11.433 1.308 1.00 84.56 100 TRP A N 1
ATOM 805 C CA . TRP A 1 100 ? -14.472 -11.383 0.828 1.00 84.56 100 TRP A CA 1
ATOM 806 C C . TRP A 1 100 ? -15.212 -12.705 1.058 1.00 84.56 100 TRP A C 1
ATOM 808 O O . TRP A 1 100 ? -16.290 -12.688 1.647 1.00 84.56 100 TRP A O 1
ATOM 818 N N . VAL A 1 101 ? -14.606 -13.843 0.701 1.00 88.56 101 VAL A N 1
ATOM 819 C CA . VAL A 1 101 ? -15.194 -15.184 0.891 1.00 88.56 101 VAL A CA 1
ATOM 820 C C . VAL A 1 101 ? -15.408 -15.507 2.371 1.00 88.56 101 VAL A C 1
ATOM 822 O O . VAL A 1 101 ? -16.447 -16.044 2.741 1.00 88.56 101 VAL A O 1
ATOM 825 N N . ILE A 1 102 ? -14.452 -15.157 3.236 1.00 87.19 102 ILE A N 1
ATOM 826 C CA . ILE A 1 102 ? -14.547 -15.420 4.684 1.00 87.19 102 ILE A CA 1
ATOM 827 C C . ILE A 1 102 ? -15.438 -14.377 5.391 1.00 87.19 102 ILE A C 1
ATOM 829 O O . ILE A 1 102 ? -15.772 -14.524 6.565 1.00 87.19 102 ILE A O 1
ATOM 833 N N . GLY A 1 103 ? -15.825 -13.294 4.709 1.00 81.19 103 GLY A N 1
ATOM 834 C CA . GLY A 1 103 ? -16.602 -12.203 5.303 1.00 81.19 103 GLY A CA 1
ATOM 835 C C . GLY A 1 103 ? -15.834 -11.408 6.367 1.00 81.19 103 GLY A C 1
ATOM 836 O O . GLY A 1 103 ? -16.439 -10.759 7.220 1.00 81.19 103 GLY A O 1
ATOM 837 N N . THR A 1 104 ? -14.497 -11.444 6.348 1.00 83.00 104 THR A N 1
ATOM 838 C CA . THR A 1 104 ? -13.654 -10.692 7.292 1.00 83.00 104 THR A CA 1
ATOM 839 C C . THR A 1 104 ? -13.189 -9.383 6.665 1.00 83.00 104 THR A C 1
ATOM 841 O O . THR A 1 104 ? -12.558 -9.377 5.612 1.00 83.00 104 THR A O 1
ATOM 844 N N . LYS A 1 105 ? -13.449 -8.249 7.326 1.00 77.50 105 LYS A N 1
ATOM 845 C CA . LYS A 1 105 ? -13.004 -6.933 6.841 1.00 77.50 105 LYS A CA 1
ATOM 846 C C . LYS A 1 105 ? -11.478 -6.808 6.915 1.00 77.50 105 LYS A C 1
ATOM 848 O O . LYS A 1 105 ? -10.874 -7.120 7.937 1.00 77.50 105 LYS A O 1
ATOM 853 N N . SER A 1 106 ? -10.855 -6.295 5.853 1.00 74.25 106 SER A N 1
ATOM 854 C CA . SER A 1 106 ? -9.414 -6.016 5.833 1.00 74.25 106 SER A CA 1
ATOM 855 C C . SER A 1 106 ? -9.028 -4.945 6.865 1.00 74.25 106 SER A C 1
ATOM 857 O O . SER A 1 106 ? -9.701 -3.921 6.977 1.00 74.25 106 SER A O 1
ATOM 859 N N . LYS A 1 107 ? -7.897 -5.118 7.568 1.00 73.06 107 LYS A N 1
ATOM 860 C CA . LYS A 1 107 ? -7.343 -4.087 8.474 1.00 73.06 107 LYS A CA 1
ATOM 861 C C . LYS A 1 107 ? -7.045 -2.780 7.755 1.00 73.06 107 LYS A C 1
ATOM 863 O O . LYS A 1 107 ? -7.166 -1.715 8.343 1.00 73.06 107 LYS A O 1
ATOM 868 N N . VAL A 1 108 ? -6.645 -2.884 6.492 1.00 71.62 108 VAL A N 1
ATOM 869 C CA . VAL A 1 108 ? -6.290 -1.757 5.631 1.00 71.62 108 VAL A CA 1
ATOM 870 C C . VAL A 1 108 ? -7.442 -1.346 4.729 1.00 71.62 108 VAL A C 1
ATOM 872 O O . VAL A 1 108 ? -7.227 -0.659 3.739 1.00 71.62 108 VAL A O 1
ATOM 875 N N . PHE A 1 109 ? -8.679 -1.743 5.056 1.00 71.94 109 PHE A N 1
ATOM 876 C CA . PHE A 1 109 ? -9.843 -1.353 4.264 1.00 71.94 109 PHE A CA 1
ATOM 877 C C . PHE A 1 109 ? -9.944 0.174 4.108 1.00 71.94 109 PHE A C 1
ATOM 879 O O . PHE A 1 109 ? -10.247 0.665 3.029 1.00 71.94 109 PHE A O 1
ATOM 886 N N . TYR A 1 110 ? -9.586 0.920 5.160 1.00 66.31 110 TYR A N 1
ATOM 887 C CA . TYR A 1 110 ? -9.562 2.385 5.155 1.00 66.31 110 TYR A CA 1
ATOM 888 C C . TYR A 1 110 ? -8.545 2.997 4.172 1.00 66.31 110 TYR A C 1
ATOM 890 O O . TYR A 1 110 ? -8.639 4.183 3.876 1.00 66.31 110 TYR A O 1
ATOM 898 N N . LEU A 1 111 ? -7.580 2.214 3.667 1.00 70.06 111 LEU A N 1
ATOM 899 C CA . LEU A 1 111 ? -6.642 2.660 2.635 1.00 70.06 111 LEU A CA 1
ATOM 900 C C . LEU A 1 111 ? -7.233 2.576 1.225 1.00 70.06 111 LEU A C 1
ATOM 902 O O . LEU A 1 111 ? -6.721 3.258 0.348 1.00 70.06 111 LEU A O 1
ATOM 906 N N . TYR A 1 112 ? -8.286 1.783 0.994 1.00 71.00 112 TYR A N 1
ATOM 907 C CA . TYR A 1 112 ? -8.940 1.673 -0.314 1.00 71.00 112 TYR A CA 1
ATOM 908 C C . TYR A 1 112 ? -9.939 2.813 -0.520 1.00 71.00 112 TYR A C 1
ATOM 910 O O . TYR A 1 112 ? -11.154 2.620 -0.506 1.00 71.00 112 TYR A O 1
ATOM 918 N N . ASN A 1 113 ? -9.409 4.013 -0.696 1.00 74.06 113 ASN A N 1
ATOM 919 C CA . ASN A 1 113 ? -10.165 5.203 -1.056 1.00 74.06 113 ASN A CA 1
ATOM 920 C C . ASN A 1 113 ? -9.800 5.662 -2.478 1.00 74.06 113 ASN A C 1
ATOM 922 O O . ASN A 1 113 ? -8.903 5.099 -3.114 1.00 74.06 113 ASN A O 1
ATOM 926 N N . LEU A 1 114 ? -10.511 6.662 -3.005 1.00 79.69 114 LEU A N 1
ATOM 927 C CA . LEU A 1 114 ? -10.270 7.142 -4.371 1.00 79.69 114 LEU A CA 1
ATOM 928 C C . LEU A 1 114 ? -8.856 7.710 -4.518 1.00 79.69 114 LEU A C 1
ATOM 930 O O . LEU A 1 114 ? -8.234 7.546 -5.567 1.00 79.69 114 LEU A O 1
ATOM 934 N N . THR A 1 115 ? -8.317 8.310 -3.454 1.00 80.00 115 THR A N 1
ATOM 935 C CA . THR A 1 115 ? -6.950 8.839 -3.473 1.00 80.00 115 THR A CA 1
ATOM 936 C C . THR A 1 115 ? -5.897 7.749 -3.616 1.00 80.00 115 THR A C 1
ATOM 938 O O . THR A 1 115 ? -4.971 7.921 -4.398 1.00 80.00 115 THR A O 1
ATOM 941 N N . PHE A 1 116 ? -6.051 6.594 -2.966 1.00 81.50 116 PHE A N 1
ATOM 942 C CA . PHE A 1 116 ? -5.118 5.478 -3.136 1.00 81.50 116 PHE A CA 1
ATOM 943 C C . PHE A 1 116 ? -5.081 4.950 -4.572 1.00 81.50 116 PHE A C 1
ATOM 945 O O . PHE A 1 116 ? -4.007 4.681 -5.106 1.00 81.50 116 PHE A O 1
ATOM 952 N N . TRP A 1 117 ? -6.239 4.839 -5.227 1.00 83.81 117 TRP A N 1
ATOM 953 C CA . TRP A 1 117 ? -6.290 4.431 -6.632 1.00 83.81 117 TRP A CA 1
ATOM 954 C C . TRP A 1 117 ? -5.670 5.475 -7.559 1.00 83.81 117 TRP A C 1
ATOM 956 O O . TRP A 1 117 ? -4.950 5.111 -8.488 1.00 83.81 117 TRP A O 1
ATOM 966 N N . ALA A 1 118 ? -5.890 6.761 -7.283 1.00 86.06 118 ALA A N 1
ATOM 967 C CA . ALA A 1 118 ? -5.232 7.839 -8.010 1.00 86.06 118 ALA A CA 1
ATOM 968 C C . ALA A 1 118 ? -3.704 7.779 -7.851 1.00 86.06 118 ALA A C 1
ATOM 970 O O . ALA A 1 118 ? -2.989 7.903 -8.842 1.00 86.06 118 ALA A O 1
ATOM 971 N N . GLU A 1 119 ? -3.198 7.514 -6.644 1.00 87.12 119 GLU A N 1
ATOM 972 C CA . GLU A 1 119 ? -1.764 7.327 -6.397 1.00 87.12 119 GLU A CA 1
ATOM 973 C C . GLU A 1 119 ? -1.215 6.117 -7.161 1.00 87.12 119 GLU A C 1
ATOM 975 O O . GLU A 1 119 ? -0.208 6.249 -7.853 1.00 87.12 119 GLU A O 1
ATOM 980 N N . ILE A 1 120 ? -1.896 4.964 -7.127 1.00 88.00 120 ILE A N 1
ATOM 981 C CA . ILE A 1 120 ? -1.505 3.798 -7.937 1.00 88.00 120 ILE A CA 1
ATOM 982 C C . ILE A 1 120 ? -1.381 4.194 -9.410 1.00 88.00 120 ILE A C 1
ATOM 984 O O . ILE A 1 120 ? -0.372 3.880 -10.036 1.00 88.00 120 ILE A O 1
ATOM 988 N N . LEU A 1 121 ? -2.364 4.906 -9.962 1.00 90.00 121 LEU A N 1
ATOM 989 C CA . LEU A 1 121 ? -2.324 5.353 -11.354 1.00 90.00 121 LEU A CA 1
ATOM 990 C C . LEU A 1 121 ? -1.153 6.305 -11.625 1.00 90.00 121 LEU A C 1
ATOM 992 O O . LEU A 1 121 ? -0.482 6.146 -12.644 1.00 90.00 121 LEU A O 1
ATOM 996 N N . CYS A 1 122 ? -0.861 7.233 -10.709 1.00 91.44 122 CYS A N 1
ATOM 997 C CA . CYS A 1 122 ? 0.269 8.158 -10.830 1.00 91.44 122 CYS A CA 1
ATOM 998 C C . CYS A 1 122 ? 1.605 7.420 -10.949 1.00 91.44 122 CYS A C 1
ATOM 1000 O O . CYS A 1 122 ? 2.449 7.825 -11.742 1.00 91.44 122 CYS A O 1
ATOM 1002 N N . PHE A 1 123 ? 1.798 6.334 -10.197 1.00 90.94 123 PHE A N 1
ATOM 1003 C CA . PHE A 1 123 ? 3.025 5.535 -10.260 1.00 90.94 123 PHE A CA 1
ATOM 1004 C C . PHE A 1 123 ? 3.027 4.533 -11.422 1.00 90.94 123 PHE A C 1
ATOM 1006 O O . PHE A 1 123 ? 4.062 4.326 -12.052 1.00 90.94 123 PHE A O 1
ATOM 1013 N N . MET A 1 124 ? 1.883 3.932 -11.750 1.00 90.88 124 MET A N 1
ATOM 1014 C CA . MET A 1 124 ? 1.778 2.916 -12.802 1.00 90.88 124 MET A CA 1
ATOM 1015 C C . MET A 1 124 ? 1.869 3.504 -14.211 1.00 90.88 124 MET A C 1
ATOM 1017 O O . MET A 1 124 ? 2.513 2.906 -15.070 1.00 90.88 124 MET A O 1
ATOM 1021 N N . ALA A 1 125 ? 1.260 4.665 -14.464 1.00 93.25 125 ALA A N 1
ATOM 1022 C CA . ALA A 1 125 ? 1.237 5.287 -15.787 1.00 93.25 125 ALA A CA 1
ATOM 1023 C C . ALA A 1 125 ? 2.641 5.537 -16.383 1.00 93.25 125 ALA A C 1
ATOM 1025 O O . ALA A 1 125 ? 2.884 5.074 -17.500 1.00 93.25 125 ALA A O 1
ATOM 1026 N N . PRO A 1 126 ? 3.592 6.191 -15.683 1.00 93.44 126 PRO A N 1
ATOM 1027 C CA . PRO A 1 126 ? 4.935 6.392 -16.219 1.00 93.44 126 PRO A CA 1
ATOM 1028 C C . PRO A 1 126 ? 5.720 5.078 -16.331 1.00 93.44 126 PRO A C 1
ATOM 1030 O O . PRO A 1 126 ? 6.427 4.893 -17.318 1.00 93.44 126 PRO A O 1
ATOM 1033 N N . ILE A 1 127 ? 5.549 4.137 -15.389 1.00 92.38 127 ILE A N 1
ATOM 1034 C CA . ILE A 1 127 ? 6.192 2.814 -15.471 1.00 92.38 127 ILE A CA 1
ATOM 1035 C C . ILE A 1 127 ? 5.755 2.095 -16.747 1.00 92.38 127 ILE A C 1
ATOM 1037 O O . ILE A 1 127 ? 6.603 1.579 -17.467 1.00 92.38 127 ILE A O 1
ATOM 1041 N N . ILE A 1 128 ? 4.455 2.079 -17.049 1.00 92.19 128 ILE A N 1
ATOM 1042 C CA . ILE A 1 128 ? 3.921 1.471 -18.272 1.00 92.19 128 ILE A CA 1
ATOM 1043 C C . ILE A 1 128 ? 4.447 2.211 -19.505 1.00 92.19 128 ILE A C 1
ATOM 1045 O O . ILE A 1 128 ? 4.914 1.563 -20.434 1.00 92.19 128 ILE A O 1
ATOM 1049 N N . HIS A 1 129 ? 4.422 3.546 -19.509 1.00 94.00 129 HIS A N 1
ATOM 1050 C CA . HIS A 1 129 ? 4.864 4.346 -20.654 1.00 94.00 129 HIS A CA 1
ATOM 1051 C C . HIS A 1 129 ? 6.332 4.102 -21.032 1.00 94.00 129 HIS A C 1
ATOM 1053 O O . HIS A 1 129 ? 6.650 3.994 -22.213 1.00 94.00 129 HIS A O 1
ATOM 1059 N N . TYR A 1 130 ? 7.220 3.995 -20.041 1.00 93.56 130 TYR A N 1
ATOM 1060 C CA . TYR A 1 130 ? 8.646 3.748 -20.268 1.00 93.56 130 TYR A CA 1
ATOM 1061 C C . TYR A 1 130 ? 9.031 2.264 -20.288 1.00 93.56 130 TYR A C 1
ATOM 1063 O O . TYR A 1 130 ? 10.218 1.944 -20.389 1.00 93.56 130 TYR A O 1
ATOM 1071 N N . SER A 1 131 ? 8.062 1.357 -20.159 1.00 92.12 131 SER A N 1
ATOM 1072 C CA . SER A 1 131 ? 8.329 -0.073 -20.258 1.00 92.12 131 SER A CA 1
ATOM 1073 C C . SER A 1 131 ? 8.309 -0.533 -21.708 1.00 92.12 131 SER A C 1
ATOM 1075 O O . SER A 1 131 ? 7.408 -0.223 -22.483 1.00 92.12 131 SER A O 1
ATOM 1077 N N . GLU A 1 132 ? 9.296 -1.344 -22.055 1.00 90.06 132 GLU A N 1
ATOM 1078 C CA . GLU A 1 132 ? 9.352 -2.076 -23.307 1.00 90.06 132 GLU A CA 1
ATOM 1079 C C . GLU A 1 132 ? 8.575 -3.385 -23.148 1.00 90.06 132 GLU A C 1
ATOM 1081 O O . GLU A 1 132 ? 8.922 -4.250 -22.337 1.00 90.06 132 GLU A O 1
ATOM 1086 N N . PHE A 1 133 ? 7.511 -3.545 -23.930 1.00 85.81 133 PHE A N 1
ATOM 1087 C CA . PHE A 1 133 ? 6.705 -4.762 -23.949 1.00 85.81 133 PHE A CA 1
ATOM 1088 C C . PHE A 1 133 ? 7.153 -5.651 -25.112 1.00 85.81 133 PHE A C 1
ATOM 1090 O O . PHE A 1 133 ? 6.640 -5.554 -26.223 1.00 85.81 133 PHE A O 1
ATOM 1097 N N . SER A 1 134 ? 8.143 -6.512 -24.858 1.00 78.69 134 SER A N 1
ATOM 1098 C CA . SER A 1 134 ? 8.531 -7.574 -25.797 1.00 78.69 134 SER A CA 1
ATOM 1099 C C . SER A 1 134 ? 7.708 -8.847 -25.562 1.00 78.69 134 SER A C 1
ATOM 1101 O O . SER A 1 134 ? 7.167 -9.053 -24.477 1.00 78.69 134 SER A O 1
ATOM 1103 N N . HIS A 1 135 ? 7.675 -9.754 -26.545 1.00 67.56 135 HIS A N 1
ATOM 1104 C CA . HIS A 1 135 ? 6.930 -11.021 -26.472 1.00 67.56 135 HIS A CA 1
ATOM 1105 C C . HIS A 1 135 ? 7.322 -11.961 -25.318 1.00 67.56 135 HIS A C 1
ATOM 1107 O O . HIS A 1 135 ? 6.600 -12.921 -25.065 1.00 67.56 135 HIS A O 1
ATOM 1113 N N . LYS A 1 136 ? 8.455 -11.735 -24.640 1.00 72.38 136 LYS A N 1
ATOM 1114 C CA . LYS A 1 136 ? 8.916 -12.611 -23.554 1.00 72.38 136 LYS A CA 1
ATOM 1115 C C . LYS A 1 136 ? 8.566 -12.053 -22.179 1.00 72.38 136 LYS A C 1
ATOM 1117 O O . LYS A 1 136 ? 8.004 -12.791 -21.382 1.00 72.38 136 LYS A O 1
ATOM 1122 N N . THR A 1 137 ? 8.844 -10.771 -21.925 1.00 77.94 137 THR A N 1
ATOM 1123 C CA . THR A 1 137 ? 8.530 -10.095 -20.653 1.00 77.94 137 THR A CA 1
ATOM 1124 C C . THR A 1 137 ? 8.561 -8.570 -20.785 1.00 77.94 137 THR A C 1
ATOM 1126 O O . THR A 1 137 ? 9.401 -8.063 -21.540 1.00 77.94 137 THR A O 1
ATOM 1129 N N . PRO A 1 138 ? 7.748 -7.833 -20.001 1.00 86.31 138 PRO A N 1
ATOM 1130 C CA . PRO A 1 138 ? 7.907 -6.393 -19.829 1.00 86.31 138 PRO A CA 1
ATOM 1131 C C . PRO A 1 138 ? 9.275 -6.057 -19.220 1.00 86.31 138 PRO A C 1
ATOM 1133 O O . PRO A 1 138 ? 9.737 -6.723 -18.288 1.00 86.31 138 PRO A O 1
ATOM 1136 N N . TYR A 1 139 ? 9.923 -5.013 -19.729 1.00 89.25 139 TYR A N 1
ATOM 1137 C CA . TYR A 1 139 ? 11.234 -4.566 -19.271 1.00 89.25 139 TYR A CA 1
ATOM 1138 C C . TYR A 1 139 ? 11.264 -3.052 -19.074 1.00 89.25 139 TYR A C 1
ATOM 1140 O O . TYR A 1 139 ? 10.721 -2.303 -19.874 1.00 89.25 139 TYR A O 1
ATOM 1148 N N . ILE A 1 140 ? 11.931 -2.595 -18.016 1.00 91.50 140 ILE A N 1
ATOM 1149 C CA . ILE A 1 140 ? 12.229 -1.181 -17.794 1.00 91.50 140 ILE A CA 1
ATOM 1150 C C . ILE A 1 140 ? 13.678 -1.043 -17.330 1.00 91.50 140 ILE A C 1
ATOM 1152 O O . ILE A 1 140 ? 14.123 -1.758 -16.426 1.00 91.50 140 ILE A O 1
ATOM 1156 N N . SER A 1 141 ? 14.429 -0.136 -17.957 1.00 91.38 141 SER A N 1
ATOM 1157 C CA . SER A 1 141 ? 15.801 0.156 -17.538 1.00 91.38 141 SER A CA 1
ATOM 1158 C C . SER A 1 141 ? 15.811 0.874 -16.185 1.00 91.38 141 SER A C 1
ATOM 1160 O O . SER A 1 141 ? 14.893 1.630 -15.868 1.00 91.38 141 SER A O 1
ATOM 1162 N N . THR A 1 142 ? 16.875 0.712 -15.395 1.00 90.00 142 THR A N 1
ATOM 1163 C CA . THR A 1 142 ? 16.995 1.364 -14.077 1.00 90.00 142 THR A CA 1
ATOM 1164 C C . THR A 1 142 ? 16.847 2.886 -14.162 1.00 90.00 142 THR A C 1
ATOM 1166 O O . THR A 1 142 ? 16.193 3.491 -13.317 1.00 90.00 142 THR A O 1
ATOM 1169 N N . LYS A 1 143 ? 17.394 3.513 -15.215 1.00 93.56 143 LYS A N 1
ATOM 1170 C CA . LYS A 1 143 ? 17.260 4.958 -15.456 1.00 93.56 143 LYS A CA 1
ATOM 1171 C C . LYS A 1 143 ? 15.793 5.361 -15.613 1.00 93.56 143 LYS A C 1
ATOM 1173 O O . LYS A 1 143 ? 15.349 6.308 -14.969 1.00 93.56 143 LYS A O 1
ATOM 1178 N N . TYR A 1 144 ? 15.047 4.649 -16.456 1.00 93.44 144 TYR A N 1
ATOM 1179 C CA . TYR A 1 144 ? 13.639 4.956 -16.698 1.00 93.44 144 TYR A CA 1
ATOM 1180 C C . TYR A 1 144 ? 12.741 4.567 -15.528 1.00 93.44 144 TYR A C 1
ATOM 1182 O O . TYR A 1 144 ? 11.749 5.245 -15.278 1.00 93.44 144 TYR A O 1
ATOM 1190 N N . PHE A 1 145 ? 13.110 3.545 -14.759 1.00 90.62 145 PHE A N 1
ATOM 1191 C CA . PHE A 1 145 ? 12.433 3.209 -13.514 1.00 90.62 145 PHE A CA 1
ATOM 1192 C C . PHE A 1 145 ? 12.551 4.348 -12.493 1.00 90.62 145 PHE A C 1
ATOM 1194 O O . PHE A 1 145 ? 11.536 4.819 -11.984 1.00 90.62 145 PHE A O 1
ATOM 1201 N N . LEU A 1 146 ? 13.765 4.856 -12.250 1.00 92.50 146 LEU A N 1
ATOM 1202 C CA . LEU A 1 146 ? 13.981 5.995 -11.350 1.00 92.50 146 LEU A CA 1
ATOM 1203 C C . LEU A 1 146 ? 13.250 7.254 -11.834 1.00 92.50 146 LEU A C 1
ATOM 1205 O O . LEU A 1 146 ? 12.620 7.9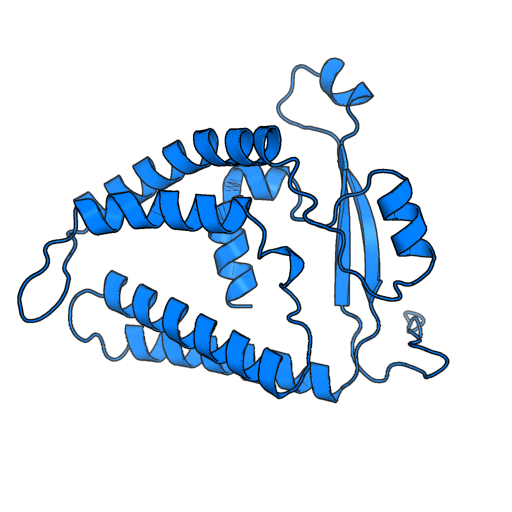44 -11.032 1.00 92.50 146 LEU A O 1
ATOM 1209 N N . LEU A 1 147 ? 13.274 7.522 -13.143 1.00 94.06 147 LEU A N 1
ATOM 1210 C CA . LEU A 1 147 ? 12.505 8.614 -13.740 1.00 94.06 147 LEU A CA 1
ATOM 1211 C C . LEU A 1 147 ? 10.995 8.430 -13.520 1.00 94.06 147 LEU A C 1
ATOM 1213 O O . LEU A 1 147 ? 10.304 9.385 -13.176 1.00 94.06 147 LEU A O 1
ATOM 1217 N N . SER A 1 148 ? 10.490 7.203 -13.660 1.00 93.44 148 SER A N 1
ATOM 1218 C CA . SER A 1 148 ? 9.077 6.888 -13.438 1.00 93.44 148 SER A CA 1
ATOM 1219 C C . SER A 1 148 ? 8.660 7.093 -11.984 1.00 93.44 148 SER A C 1
ATOM 1221 O O . SER A 1 148 ? 7.581 7.623 -11.741 1.00 93.44 148 SER A O 1
ATOM 1223 N N . LEU A 1 149 ? 9.516 6.739 -11.016 1.00 91.50 149 LEU A N 1
ATOM 1224 C CA . LEU A 1 149 ? 9.265 7.019 -9.598 1.00 91.50 149 LEU A CA 1
ATOM 1225 C C . LEU A 1 149 ? 9.198 8.525 -9.317 1.00 91.50 149 LEU A C 1
ATOM 1227 O O . LEU A 1 149 ? 8.316 8.967 -8.583 1.00 91.50 149 LEU A O 1
ATOM 1231 N N . LEU A 1 150 ? 10.099 9.311 -9.916 1.00 92.75 150 LEU A N 1
ATOM 1232 C CA . LEU A 1 150 ? 10.110 10.767 -9.771 1.00 92.75 150 LEU A CA 1
ATOM 1233 C C . LEU A 1 150 ? 8.835 11.395 -10.353 1.00 92.75 150 LEU A C 1
ATOM 1235 O O . LEU A 1 150 ? 8.173 12.185 -9.683 1.00 92.75 150 LEU A O 1
ATOM 1239 N N . ILE A 1 151 ? 8.469 11.019 -11.582 1.00 94.25 151 ILE A N 1
ATOM 1240 C CA . ILE A 1 151 ? 7.250 11.506 -12.241 1.00 94.25 151 ILE A CA 1
ATOM 1241 C C . ILE A 1 151 ? 6.012 11.079 -11.450 1.00 94.25 151 ILE A C 1
ATOM 1243 O O . ILE A 1 151 ? 5.136 11.904 -11.209 1.00 94.25 151 ILE A O 1
ATOM 1247 N N . GLY A 1 152 ? 5.952 9.825 -10.997 1.00 92.50 152 GLY A N 1
ATOM 1248 C CA . GLY A 1 152 ? 4.836 9.321 -10.200 1.00 92.50 152 GLY A CA 1
ATOM 1249 C C . GLY A 1 152 ? 4.667 10.071 -8.883 1.00 92.50 152 GLY A C 1
ATOM 1250 O O . GLY A 1 152 ? 3.544 10.421 -8.522 1.00 92.50 152 GLY A O 1
ATOM 1251 N N . PHE A 1 153 ? 5.770 10.416 -8.214 1.00 90.00 153 PHE A N 1
ATOM 1252 C CA . PHE A 1 153 ? 5.739 11.265 -7.025 1.00 90.00 153 PHE A CA 1
ATOM 1253 C C . PHE A 1 153 ? 5.184 12.664 -7.333 1.00 90.00 153 PHE A C 1
ATOM 1255 O O . PHE A 1 153 ? 4.282 13.126 -6.637 1.00 90.00 153 PHE A O 1
ATOM 1262 N N . LEU A 1 154 ? 5.661 13.320 -8.395 1.00 90.88 154 LEU A N 1
ATOM 1263 C CA . LEU A 1 154 ? 5.174 14.647 -8.797 1.00 90.88 154 LEU A CA 1
ATOM 1264 C C . LEU A 1 154 ? 3.683 14.627 -9.161 1.00 90.88 154 LEU A C 1
ATOM 1266 O O . LEU A 1 154 ? 2.924 15.476 -8.697 1.00 90.88 154 LEU A O 1
ATOM 1270 N N . LEU A 1 155 ? 3.249 13.634 -9.942 1.00 91.25 155 LEU A N 1
ATOM 1271 C CA . LEU A 1 155 ? 1.843 13.450 -10.298 1.00 91.25 155 LEU A CA 1
ATOM 1272 C C . LEU A 1 155 ? 0.986 13.200 -9.057 1.00 91.25 155 LEU A C 1
ATOM 1274 O O . LEU A 1 155 ? -0.063 13.820 -8.924 1.00 91.25 155 LEU A O 1
ATOM 1278 N N . SER A 1 156 ? 1.450 12.371 -8.119 1.00 87.94 156 SER A N 1
ATOM 1279 C CA . SER A 1 156 ? 0.749 12.090 -6.862 1.00 87.94 156 SER A CA 1
ATOM 1280 C C . SER A 1 156 ? 0.515 13.357 -6.036 1.00 87.94 156 SER A C 1
ATOM 1282 O O . SER A 1 156 ? -0.575 13.535 -5.497 1.00 87.94 156 SER A O 1
ATOM 1284 N N . GLN A 1 157 ? 1.498 14.258 -5.949 1.00 84.75 157 GLN A N 1
ATOM 1285 C CA . GLN A 1 157 ? 1.352 15.517 -5.205 1.00 84.75 157 GLN A CA 1
ATOM 1286 C C . GLN A 1 157 ? 0.327 16.467 -5.844 1.00 84.75 157 GLN A C 1
ATOM 1288 O O . GLN A 1 157 ? -0.278 17.269 -5.140 1.00 84.75 157 GLN A O 1
ATOM 1293 N N . LEU A 1 158 ? 0.099 16.369 -7.158 1.00 86.81 158 LEU A N 1
ATOM 1294 C CA . LEU A 1 158 ? -0.874 17.196 -7.880 1.00 86.81 158 LEU A CA 1
ATOM 1295 C C . LEU A 1 158 ? -2.273 16.563 -7.913 1.00 86.81 158 LEU A C 1
ATOM 1297 O O . LEU A 1 158 ? -3.267 17.228 -7.625 1.00 86.81 158 LEU A O 1
ATOM 1301 N N . LEU A 1 159 ? -2.365 15.274 -8.246 1.00 85.69 159 LEU A N 1
ATOM 1302 C CA . LEU A 1 159 ? -3.630 14.558 -8.418 1.00 85.69 159 LEU A CA 1
ATOM 1303 C C . LEU A 1 159 ? -4.315 14.232 -7.092 1.00 85.69 159 LEU A C 1
ATOM 1305 O O . LEU A 1 159 ? -5.537 14.345 -7.017 1.00 85.69 159 LEU A O 1
ATOM 1309 N N . THR A 1 160 ? -3.579 13.868 -6.039 1.00 81.88 160 THR A N 1
ATOM 1310 C CA . THR A 1 160 ? -4.196 13.498 -4.755 1.00 81.88 160 THR A CA 1
ATOM 1311 C C . THR A 1 160 ? -5.016 14.649 -4.147 1.00 81.88 160 THR A C 1
ATOM 1313 O O . THR A 1 160 ? -6.176 14.410 -3.796 1.00 81.88 160 THR A O 1
ATOM 1316 N N . PRO A 1 161 ? -4.516 15.902 -4.067 1.00 79.06 161 PRO A N 1
ATOM 1317 C CA . PRO A 1 161 ? -5.320 17.041 -3.615 1.00 79.06 161 PRO A CA 1
ATOM 1318 C C . PRO A 1 161 ? -6.531 17.326 -4.508 1.00 79.06 161 PRO A C 1
ATOM 1320 O O . PRO A 1 161 ? -7.611 17.617 -3.995 1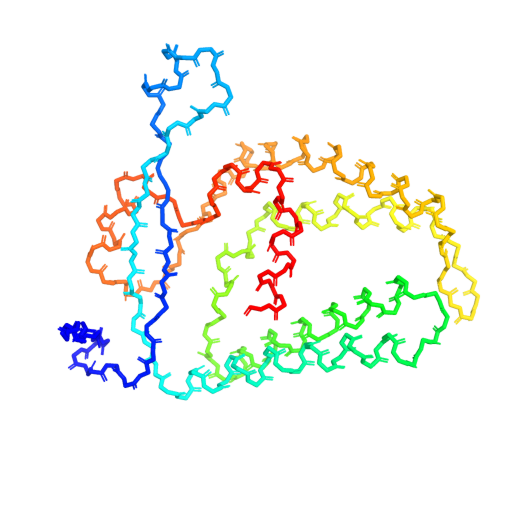.00 79.06 161 PRO A O 1
ATOM 1323 N N . LEU A 1 162 ? -6.382 17.204 -5.834 1.00 82.75 162 LEU A N 1
ATOM 1324 C CA . LEU A 1 162 ? -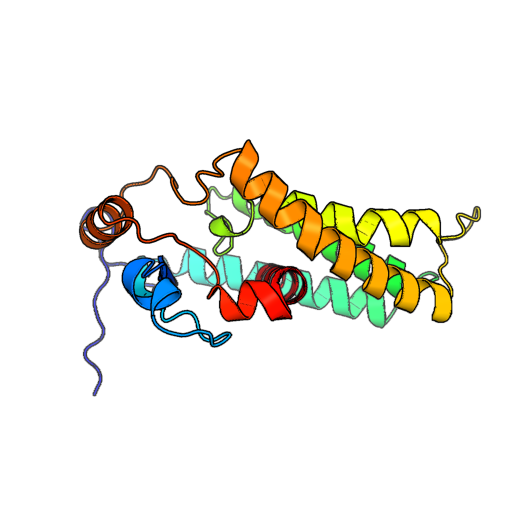7.495 17.379 -6.770 1.00 82.75 162 LEU A CA 1
ATOM 1325 C C . LEU A 1 162 ? -8.596 16.350 -6.503 1.00 82.75 162 LEU A C 1
ATOM 1327 O O . LEU A 1 162 ? -9.754 16.724 -6.336 1.00 82.75 162 LEU A O 1
ATOM 1331 N N . VAL A 1 163 ? -8.246 15.070 -6.374 1.00 83.31 163 VAL A N 1
ATOM 1332 C CA . VAL A 1 163 ? -9.214 14.004 -6.076 1.00 83.31 163 VAL A CA 1
ATOM 1333 C C . VAL A 1 163 ? -9.910 14.248 -4.735 1.00 83.31 163 VAL A C 1
ATOM 1335 O O . VAL A 1 163 ? -11.135 14.148 -4.675 1.00 83.31 163 VAL A O 1
ATOM 1338 N N . LYS A 1 164 ? -9.174 14.646 -3.686 1.00 75.56 164 LYS A N 1
ATOM 1339 C CA . LYS A 1 164 ? -9.762 15.000 -2.379 1.00 75.56 164 LYS A CA 1
ATOM 1340 C C . LYS A 1 164 ? -10.782 16.139 -2.501 1.00 75.56 164 LYS A C 1
ATOM 1342 O O . LYS A 1 164 ? -11.886 16.027 -1.967 1.00 75.56 164 LYS A O 1
ATOM 1347 N N . ASN A 1 165 ? -10.440 17.193 -3.243 1.00 76.06 165 ASN A N 1
ATOM 1348 C CA . ASN A 1 165 ? -11.291 18.371 -3.416 1.00 76.06 165 ASN A CA 1
ATOM 1349 C C . ASN A 1 165 ? -12.542 18.085 -4.258 1.00 76.06 165 ASN A C 1
ATOM 1351 O O . ASN A 1 165 ? -13.635 18.519 -3.896 1.00 76.06 165 ASN A O 1
ATOM 1355 N N . PHE A 1 166 ? -12.400 17.347 -5.362 1.00 81.12 166 PHE A N 1
ATOM 1356 C CA . PHE A 1 166 ? -13.502 17.075 -6.288 1.00 81.12 166 PHE A CA 1
ATOM 1357 C C . PHE A 1 166 ? -14.463 16.007 -5.774 1.00 81.12 166 PHE A C 1
ATOM 1359 O O . PHE A 1 166 ? -15.677 16.169 -5.889 1.00 81.12 166 PHE A O 1
ATOM 1366 N N . PHE A 1 167 ? -13.946 14.926 -5.191 1.00 75.31 167 PHE A N 1
ATOM 1367 C CA . PHE A 1 167 ? -14.783 13.792 -4.805 1.00 75.31 167 PHE A CA 1
ATOM 1368 C C . PHE A 1 167 ? -15.288 13.863 -3.367 1.00 75.31 167 PHE A C 1
ATOM 1370 O O . PHE A 1 167 ? -16.027 12.961 -2.971 1.00 75.31 167 PHE A O 1
ATOM 1377 N N . LYS A 1 168 ? -14.931 14.918 -2.602 1.00 64.00 168 LYS A N 1
ATOM 1378 C CA . LYS A 1 168 ? -15.171 15.026 -1.147 1.00 64.00 168 LYS A CA 1
ATOM 1379 C C . LYS A 1 168 ? -15.055 13.644 -0.518 1.00 64.00 168 LYS A C 1
ATOM 1381 O O . LYS A 1 168 ? -16.038 13.135 0.024 1.00 64.00 168 LYS A O 1
ATOM 1386 N N . ASP A 1 169 ? -13.906 13.005 -0.755 1.00 57.41 169 ASP A N 1
ATOM 1387 C CA . ASP A 1 169 ? -13.719 11.581 -0.501 1.00 57.41 169 ASP A CA 1
ATOM 1388 C C . ASP A 1 169 ? -14.122 11.310 0.949 1.00 57.41 169 ASP A C 1
ATOM 1390 O O . ASP A 1 169 ? -13.442 11.720 1.887 1.00 57.41 169 ASP A O 1
ATOM 1394 N N . LYS A 1 170 ? -15.285 10.679 1.149 1.00 53.69 170 LYS A N 1
ATOM 1395 C CA . LYS A 1 170 ? -15.779 10.296 2.476 1.00 53.69 170 LYS A CA 1
ATOM 1396 C C . LYS A 1 170 ? -15.031 9.044 2.923 1.00 53.69 170 LYS A C 1
ATOM 1398 O O . LYS A 1 170 ? -15.652 8.063 3.344 1.00 53.69 170 LYS A O 1
ATOM 1403 N N . SER A 1 171 ? -13.706 9.054 2.791 1.00 44.84 171 SER A N 1
ATOM 1404 C CA . SER A 1 171 ? -12.818 7.995 3.234 1.00 44.84 171 SER A CA 1
ATOM 1405 C C . SER A 1 171 ? -12.927 7.904 4.751 1.00 44.84 171 SER A C 1
ATOM 1407 O O . SER A 1 171 ? -12.226 8.585 5.489 1.00 44.84 171 SER A O 1
ATOM 1409 N N . GLY A 1 172 ? -13.896 7.127 5.230 1.00 46.00 172 GLY A N 1
ATOM 1410 C CA . GLY A 1 172 ? -14.155 7.012 6.660 1.00 46.00 172 GLY A CA 1
ATOM 1411 C C . GLY A 1 172 ? -15.568 6.619 7.068 1.00 46.00 172 GLY A C 1
ATOM 1412 O O . GLY A 1 172 ? -15.730 6.150 8.193 1.00 46.00 172 GLY A O 1
ATOM 1413 N N . LEU A 1 173 ? -16.582 6.696 6.197 1.00 38.91 173 LEU A N 1
ATOM 1414 C CA . LEU A 1 173 ? -17.899 6.120 6.511 1.00 38.91 173 LEU A CA 1
ATOM 1415 C C . LEU A 1 173 ? -17.884 4.611 6.268 1.00 38.91 173 LEU A C 1
ATOM 1417 O O . LEU A 1 173 ? -18.560 4.062 5.405 1.00 38.91 173 LEU A O 1
ATOM 1421 N N . ILE A 1 174 ? -17.078 3.917 7.064 1.00 42.75 174 ILE A N 1
ATOM 1422 C CA . ILE A 1 174 ? -17.239 2.486 7.261 1.00 42.75 174 ILE A CA 1
ATOM 1423 C C . ILE A 1 174 ? -18.581 2.329 7.979 1.00 42.75 174 ILE A C 1
ATOM 1425 O O . ILE A 1 174 ? -18.702 2.569 9.175 1.00 42.75 174 ILE A O 1
ATOM 1429 N N . ILE A 1 175 ? -19.610 1.965 7.225 1.00 35.47 175 ILE A N 1
ATOM 1430 C CA . ILE A 1 175 ? -20.910 1.616 7.784 1.00 35.47 175 ILE A CA 1
ATOM 1431 C C . ILE A 1 175 ? -20.701 0.335 8.605 1.00 35.47 175 ILE A C 1
ATOM 1433 O O . ILE A 1 175 ? -20.344 -0.735 8.094 1.00 35.47 175 ILE A O 1
ATOM 1437 N N . GLY A 1 176 ? -20.813 0.483 9.918 1.00 41.44 176 GLY A N 1
ATOM 1438 C CA . GLY A 1 176 ? -20.650 -0.567 10.911 1.00 41.44 176 GLY A CA 1
ATOM 1439 C C . GLY A 1 176 ? -20.877 0.005 12.305 1.00 41.44 176 GLY A C 1
ATOM 1440 O O . GLY A 1 176 ? -20.613 1.180 12.546 1.00 41.44 176 GLY A O 1
ATOM 1441 N N . THR A 1 177 ? -21.384 -0.821 13.216 1.00 42.00 177 THR A N 1
ATOM 1442 C CA . THR A 1 177 ? -21.551 -0.502 14.639 1.00 42.00 177 THR A CA 1
ATOM 1443 C C . THR A 1 177 ? -20.190 -0.277 15.278 1.00 42.00 177 THR A C 1
ATOM 1445 O O . THR A 1 177 ? -19.550 -1.193 15.797 1.00 42.00 177 THR A O 1
ATOM 1448 N N . TYR A 1 178 ? -19.709 0.951 15.177 1.00 56.31 178 TYR A N 1
ATOM 1449 C CA . TYR A 1 178 ? -18.509 1.372 15.857 1.00 56.31 178 TYR A CA 1
ATOM 1450 C C . TYR A 1 178 ? -18.762 1.586 17.348 1.00 56.31 178 TYR A C 1
ATOM 1452 O O . TYR A 1 178 ? -19.887 1.910 17.734 1.00 56.31 178 TYR A O 1
ATOM 1460 N N . PRO A 1 179 ? -17.725 1.456 18.196 1.00 62.28 179 PRO A N 1
ATOM 1461 C CA . PRO A 1 179 ? -17.815 1.910 19.577 1.00 62.28 179 PRO A CA 1
ATOM 1462 C C . PRO A 1 179 ? -18.273 3.375 19.592 1.00 62.28 179 PRO A C 1
ATOM 1464 O O . PRO A 1 179 ? -17.781 4.163 18.783 1.00 62.28 179 PRO A O 1
ATOM 1467 N N . GLU A 1 180 ? -19.160 3.764 20.511 1.00 67.50 180 GLU A N 1
ATOM 1468 C CA . GLU A 1 180 ? -19.717 5.130 20.615 1.00 67.50 180 GLU A CA 1
ATOM 1469 C C . GLU A 1 180 ? -18.649 6.229 20.507 1.00 67.50 180 GLU A C 1
ATOM 1471 O O . GLU A 1 180 ? -18.840 7.240 19.833 1.00 67.50 180 GLU A O 1
ATOM 1476 N N . LYS A 1 181 ? -17.467 5.981 21.088 1.00 69.44 181 LYS A N 1
ATOM 1477 C CA . LYS A 1 181 ? -16.303 6.874 21.027 1.00 69.44 181 LYS A CA 1
ATOM 1478 C C . LYS A 1 181 ? -15.853 7.198 19.598 1.00 69.44 181 LYS A C 1
ATOM 1480 O O . LYS A 1 181 ? -15.419 8.312 19.333 1.00 69.44 181 LYS A O 1
ATOM 1485 N N . MET A 1 182 ? -15.917 6.243 18.679 1.00 72.94 182 MET A N 1
ATOM 1486 C CA . MET A 1 182 ? -15.516 6.451 17.290 1.00 72.94 182 MET A CA 1
ATOM 1487 C C . MET A 1 182 ? -16.571 7.229 16.509 1.00 72.94 182 MET A C 1
ATOM 1489 O O . MET A 1 182 ? -16.201 8.146 15.785 1.00 72.94 182 MET A O 1
ATOM 1493 N N . ASN A 1 183 ? -17.860 6.947 16.724 1.00 72.50 183 ASN A N 1
ATOM 1494 C CA . ASN A 1 183 ? -18.942 7.759 16.158 1.00 72.50 183 ASN A CA 1
ATOM 1495 C C . ASN A 1 183 ? -18.843 9.213 16.637 1.00 72.50 183 ASN A C 1
ATOM 1497 O O . ASN A 1 183 ? -18.941 10.136 15.834 1.00 72.50 183 ASN A O 1
ATOM 1501 N N . TYR A 1 184 ? -18.556 9.421 17.926 1.00 78.12 184 TYR A N 1
ATOM 1502 C CA . TYR A 1 184 ? -18.296 10.748 18.477 1.00 78.12 184 TYR A CA 1
ATOM 1503 C C . TYR A 1 184 ? -17.113 11.442 17.787 1.00 78.12 184 TYR A C 1
ATOM 1505 O O . TYR A 1 184 ? -17.232 12.597 17.390 1.00 78.12 184 TYR A O 1
ATOM 1513 N N . LEU A 1 185 ? -15.974 10.763 17.619 1.00 77.62 185 LEU A N 1
ATOM 1514 C CA . LEU A 1 185 ? -14.792 11.356 16.984 1.00 77.62 185 LEU A CA 1
ATOM 1515 C C . LEU A 1 185 ? -15.040 11.697 15.507 1.00 77.62 185 LEU A C 1
ATOM 1517 O O . LEU A 1 185 ? -14.718 12.804 15.085 1.00 77.62 185 LEU A O 1
ATOM 1521 N N . VAL A 1 186 ? -15.671 10.803 14.743 1.00 74.81 186 VAL A N 1
ATOM 1522 C CA . VAL A 1 186 ? -16.024 11.056 13.334 1.00 74.81 186 VAL A CA 1
ATOM 1523 C C . VAL A 1 186 ? -16.982 12.248 13.215 1.00 74.81 186 VAL A C 1
ATOM 1525 O O . VAL A 1 186 ? -16.752 13.139 12.399 1.00 74.81 186 VAL A O 1
ATOM 1528 N N . ASN A 1 187 ? -17.990 12.344 14.091 1.00 77.69 187 ASN A N 1
ATOM 1529 C CA . ASN A 1 187 ? -18.894 13.500 14.148 1.00 77.69 187 ASN A CA 1
ATOM 1530 C C . ASN A 1 187 ? -18.168 14.808 14.517 1.00 77.69 187 ASN A C 1
ATOM 1532 O O . ASN A 1 187 ? -18.588 15.886 14.106 1.00 77.69 187 ASN A O 1
ATOM 1536 N N . ASN A 1 188 ? -17.048 14.719 15.239 1.00 78.69 188 ASN A N 1
ATOM 1537 C CA . ASN A 1 188 ? -16.177 15.846 15.580 1.00 78.69 188 ASN A CA 1
ATOM 1538 C C . ASN A 1 188 ? -15.070 16.110 14.543 1.00 78.69 188 ASN A C 1
ATOM 1540 O O . ASN A 1 188 ? -14.061 16.741 14.874 1.00 78.69 188 ASN A O 1
ATOM 1544 N N . LYS A 1 189 ? -15.268 15.668 13.291 1.00 77.31 189 LYS A N 1
ATOM 1545 C CA . LYS A 1 189 ? -14.366 15.878 12.144 1.00 77.31 189 LYS A CA 1
ATOM 1546 C C . LYS A 1 189 ? -12.999 15.196 12.268 1.00 77.31 189 LYS A C 1
ATOM 1548 O O . LYS A 1 189 ? -12.036 15.646 11.656 1.00 77.31 189 LYS A O 1
ATOM 1553 N N . TYR A 1 190 ? -12.889 14.131 13.060 1.00 74.00 190 TYR A N 1
ATOM 1554 C CA . TYR A 1 190 ? -11.707 13.275 13.002 1.00 74.00 190 TYR A CA 1
ATOM 1555 C C . TYR A 1 190 ? -11.827 12.312 11.820 1.00 74.00 190 TYR A C 1
ATOM 1557 O O . TYR A 1 190 ? -12.796 11.558 11.718 1.00 74.00 190 TYR A O 1
ATOM 1565 N N . GLU A 1 191 ? -10.813 12.291 10.967 1.00 73.00 191 GLU A N 1
ATOM 1566 C CA . GLU A 1 191 ? -10.719 11.387 9.828 1.00 73.00 191 GLU A CA 1
ATOM 1567 C C . GLU A 1 191 ? -9.859 10.171 10.176 1.00 73.00 191 GLU A C 1
ATOM 1569 O O . GLU A 1 191 ? -8.827 10.264 10.848 1.00 73.00 191 GLU A O 1
ATOM 1574 N N . ILE A 1 192 ? -10.302 8.995 9.731 1.00 72.94 192 ILE A N 1
ATOM 1575 C CA . ILE A 1 192 ? -9.520 7.764 9.850 1.00 72.94 192 ILE A CA 1
ATOM 1576 C C . ILE A 1 192 ? -8.482 7.802 8.742 1.00 72.94 192 ILE A C 1
ATOM 1578 O O . ILE A 1 192 ? -8.834 7.807 7.565 1.00 72.94 192 ILE A O 1
ATOM 1582 N N . GLY A 1 193 ? -7.204 7.775 9.096 1.00 69.19 193 GLY A N 1
ATOM 1583 C CA . GLY A 1 193 ? -6.202 7.922 8.061 1.00 69.19 193 GLY A CA 1
ATOM 1584 C C . GLY A 1 193 ? -4.777 7.783 8.534 1.00 69.19 193 GLY A C 1
ATOM 1585 O O . GLY A 1 193 ? -4.471 7.353 9.647 1.00 69.19 193 GLY A O 1
ATOM 1586 N N . ILE A 1 194 ? -3.892 8.117 7.612 1.00 69.38 194 ILE A N 1
ATOM 1587 C CA . ILE A 1 194 ? -2.462 8.220 7.844 1.00 69.38 194 ILE A CA 1
ATOM 1588 C C . ILE A 1 194 ? -2.215 9.597 8.462 1.00 69.38 194 ILE A C 1
ATOM 1590 O O . ILE A 1 194 ? -2.944 10.540 8.172 1.00 69.38 194 ILE A O 1
ATOM 1594 N N . SER A 1 195 ? -1.196 9.721 9.317 1.00 70.50 195 SER A N 1
ATOM 1595 C CA . SER A 1 195 ? -0.753 11.046 9.767 1.00 70.50 195 SER A CA 1
ATOM 1596 C C . SER A 1 195 ? -0.500 11.911 8.533 1.00 70.50 195 SER A C 1
ATOM 1598 O O . SER A 1 195 ? 0.279 11.465 7.690 1.00 70.50 195 SER A O 1
ATOM 1600 N N . PRO A 1 196 ? -1.070 13.117 8.405 1.00 69.69 196 PRO A N 1
ATOM 1601 C CA . PRO A 1 196 ? -0.949 13.863 7.154 1.00 69.69 196 PRO A CA 1
ATOM 1602 C C . PRO A 1 196 ? 0.505 14.208 6.797 1.00 69.69 196 PRO A C 1
ATOM 1604 O O . PRO A 1 196 ? 0.859 14.267 5.627 1.00 69.69 196 PRO A O 1
ATOM 1607 N N . SER A 1 197 ? 1.395 14.317 7.791 1.00 69.00 197 SER A N 1
ATOM 1608 C CA . SER A 1 197 ? 2.846 14.391 7.564 1.00 69.00 197 SER A CA 1
ATOM 1609 C C . SER A 1 197 ? 3.405 13.150 6.854 1.00 69.00 197 SER A C 1
ATOM 1611 O O . SER A 1 197 ? 4.129 13.261 5.871 1.00 69.00 197 SER A O 1
ATOM 1613 N N . VAL A 1 198 ? 3.045 11.952 7.317 1.00 71.81 198 VAL A N 1
ATOM 1614 C CA . VAL A 1 198 ? 3.444 10.687 6.681 1.00 71.81 198 VAL A CA 1
ATOM 1615 C C . VAL A 1 198 ? 2.776 10.545 5.316 1.00 71.81 198 VAL A C 1
ATOM 1617 O O . VAL A 1 198 ? 3.411 10.057 4.389 1.00 71.81 198 VAL A O 1
ATOM 1620 N N . GLU A 1 199 ? 1.530 10.995 5.165 1.00 70.12 199 GLU A N 1
ATOM 1621 C CA . GLU A 1 199 ? 0.845 11.012 3.872 1.00 70.12 199 GLU A CA 1
ATOM 1622 C C . GLU A 1 199 ? 1.562 11.928 2.868 1.00 70.12 199 GLU A C 1
ATOM 1624 O O . GLU A 1 199 ? 1.788 11.524 1.734 1.00 70.12 199 GLU A O 1
ATOM 1629 N N . HIS A 1 200 ? 2.003 13.112 3.292 1.00 68.25 200 HIS A N 1
ATOM 1630 C CA . HIS A 1 200 ? 2.674 14.070 2.417 1.00 68.25 200 HIS A CA 1
ATOM 1631 C C . HIS A 1 200 ? 4.051 13.585 1.939 1.00 68.25 200 HIS A C 1
ATOM 1633 O O . HIS A 1 200 ? 4.363 13.693 0.754 1.00 68.25 200 HIS A O 1
ATOM 1639 N N . TYR A 1 201 ? 4.865 13.018 2.839 1.00 70.31 201 TYR A N 1
ATOM 1640 C CA . TYR A 1 201 ? 6.239 12.608 2.510 1.00 70.31 201 TYR A CA 1
ATOM 1641 C C . TYR A 1 201 ? 6.354 11.173 1.999 1.00 70.31 201 TYR A C 1
ATOM 1643 O O . TYR A 1 201 ? 7.210 10.874 1.170 1.00 70.31 201 TYR A O 1
ATOM 1651 N N . LEU A 1 202 ? 5.526 10.267 2.516 1.00 71.88 202 LEU A N 1
ATOM 1652 C CA . LEU A 1 202 ? 5.646 8.829 2.285 1.00 71.88 202 LEU A CA 1
ATOM 1653 C C . LEU A 1 202 ? 4.361 8.208 1.736 1.00 71.88 202 LEU A C 1
ATOM 1655 O O . LEU A 1 202 ? 4.352 6.997 1.564 1.00 71.88 202 LEU A O 1
ATOM 1659 N N . GLY A 1 203 ? 3.306 8.985 1.460 1.00 73.69 203 GLY A N 1
ATOM 1660 C CA . GLY A 1 203 ? 1.932 8.529 1.202 1.00 73.69 203 GLY A CA 1
ATOM 1661 C C . GLY A 1 203 ? 1.820 7.196 0.477 1.00 73.69 203 GLY A C 1
ATOM 1662 O O . GLY A 1 203 ? 1.491 6.190 1.110 1.00 73.69 203 GLY A O 1
ATOM 1663 N N . PHE A 1 204 ? 2.173 7.167 -0.809 1.00 77.00 204 PHE A N 1
ATOM 1664 C CA . PHE A 1 204 ? 2.110 5.951 -1.620 1.00 77.00 204 PHE A CA 1
ATOM 1665 C C . PHE A 1 204 ? 2.938 4.799 -1.032 1.00 77.00 204 PHE A C 1
ATOM 1667 O O . PHE A 1 204 ? 2.424 3.698 -0.842 1.00 77.00 204 PHE A O 1
ATOM 1674 N N . PHE A 1 205 ? 4.203 5.039 -0.673 1.00 80.31 205 PHE A N 1
ATOM 1675 C CA . PHE A 1 205 ? 5.088 4.001 -0.131 1.00 80.31 205 PHE A CA 1
ATOM 1676 C C . PHE A 1 205 ? 4.612 3.466 1.224 1.00 80.31 205 PHE A C 1
ATOM 1678 O O . PHE A 1 205 ? 4.684 2.265 1.476 1.00 80.31 205 PHE A O 1
ATOM 1685 N N . TYR A 1 206 ? 4.075 4.327 2.087 1.00 80.06 206 TYR A N 1
ATOM 1686 C CA . TYR A 1 206 ? 3.495 3.950 3.369 1.00 80.06 206 TYR A CA 1
ATOM 1687 C C . TYR A 1 206 ? 2.220 3.131 3.174 1.00 80.06 206 TYR A C 1
ATOM 1689 O O . TYR A 1 206 ? 2.042 2.110 3.839 1.00 80.06 206 TYR A O 1
ATOM 1697 N N . ARG A 1 207 ? 1.342 3.549 2.253 1.00 77.81 207 ARG A N 1
ATOM 1698 C CA . ARG A 1 207 ? 0.130 2.803 1.891 1.00 77.81 207 ARG A CA 1
ATOM 1699 C C . ARG A 1 207 ? 0.485 1.436 1.322 1.00 77.81 207 ARG A C 1
ATOM 1701 O O . ARG A 1 207 ? -0.083 0.450 1.774 1.00 77.81 207 ARG A O 1
ATOM 1708 N N . MET A 1 208 ? 1.466 1.360 0.425 1.00 76.56 208 MET A N 1
ATOM 1709 C CA . MET A 1 208 ? 1.985 0.105 -0.126 1.00 76.56 208 MET A CA 1
ATOM 1710 C C . MET A 1 208 ? 2.575 -0.796 0.962 1.00 76.56 208 MET A C 1
ATOM 1712 O O . MET A 1 208 ? 2.234 -1.974 1.039 1.00 76.56 208 MET A O 1
ATOM 1716 N N . PHE A 1 209 ? 3.396 -0.243 1.855 1.00 81.81 209 PHE A N 1
ATOM 1717 C CA . PHE A 1 209 ? 3.965 -0.980 2.982 1.00 81.81 209 PHE A CA 1
ATOM 1718 C C . PHE A 1 209 ? 2.875 -1.543 3.902 1.00 81.81 209 PHE A C 1
ATOM 1720 O O . PHE A 1 209 ? 2.880 -2.731 4.213 1.00 81.81 209 PHE A O 1
ATOM 1727 N N . LYS A 1 210 ? 1.898 -0.717 4.293 1.00 79.31 210 LYS A N 1
ATOM 1728 C CA . LYS A 1 210 ? 0.745 -1.148 5.097 1.00 79.31 210 LYS A CA 1
ATOM 1729 C C . LYS A 1 210 ? -0.140 -2.146 4.374 1.00 79.31 210 LYS A C 1
ATOM 1731 O O . LYS A 1 210 ? -0.730 -3.022 4.988 1.00 79.31 210 LYS A O 1
ATOM 1736 N N . TRP A 1 211 ? -0.263 -2.021 3.065 1.00 75.56 211 TRP A N 1
ATOM 1737 C CA . TRP A 1 211 ? -1.037 -2.965 2.286 1.00 75.56 211 TRP A CA 1
ATOM 1738 C C . TRP A 1 211 ? -0.397 -4.359 2.276 1.00 75.56 211 TRP A C 1
ATOM 1740 O O . TRP A 1 211 ? -1.116 -5.363 2.261 1.00 75.56 211 TRP A O 1
ATOM 1750 N N . ILE A 1 212 ? 0.934 -4.430 2.353 1.00 74.62 212 ILE A N 1
ATOM 1751 C CA . ILE A 1 212 ? 1.689 -5.676 2.520 1.00 74.62 212 ILE A CA 1
ATOM 1752 C C . ILE A 1 212 ? 1.615 -6.185 3.978 1.00 74.62 212 ILE A C 1
ATOM 1754 O O . ILE A 1 212 ? 1.450 -7.392 4.167 1.00 74.62 212 ILE A O 1
ATOM 1758 N N . TYR A 1 213 ? 1.676 -5.293 4.982 1.00 68.62 213 TYR A N 1
ATOM 1759 C CA . TYR A 1 213 ? 1.747 -5.602 6.426 1.00 68.62 213 TYR A CA 1
ATOM 1760 C C . TYR A 1 213 ? 0.559 -5.090 7.266 1.00 68.62 213 TYR A C 1
ATOM 1762 O O . TYR A 1 213 ? -0.169 -5.946 7.828 1.00 68.62 213 TYR A O 1
#

pLDDT: mean 76.59, std 15.13, range [32.97, 94.25]

Sequence (213 aa):
MSKKQKCYFSGHEADGHPIKLSLFRDNAEKFMHKWGFHSDYEKAIVQLPRSKNAEYLHGSITLLKIVAILWAILYPQGNMYWNILTASFGAGILSTLIYWVIGTKSKVFYLYNLTFWAEILCFMAPIIHYSEFSHKTPYISTKYFLLSLLIGFLLSQLLTPLVKNFFKDKSGLIIGTYPEKMNYLVNNKYEIGISPSVEHYLGFFYRMFKWIY

Secondary structure (DSSP, 8-state):
-------EETTEEP-SPPEEEEEEEE-HHHHTT--SS---EEEEEEEEP--HHHHHHHHHHHHHHHHHHHHHHHS-SS-HHHHHHHHHHHHHHHHHHHHHHHTPPPTTGGG-SHHHHHHHHHHHHHHHHT-EE-SS-EE--HHHHHHHHHHHHHHHHHHHHHHHHHHT--TT---S---HHHHHHHHTTPEESS-HHHHHHHHHHHHHHHHH-